Protein AF-0000000084684828 (afdb_homodimer)

Structure (mmCIF, N/CA/C/O backbone):
data_AF-0000000084684828-model_v1
#
loop_
_entity.id
_entity.type
_entity.pdbx_description
1 polymer 'Membrane protein'
#
loop_
_atom_site.group_PDB
_atom_site.id
_atom_site.type_symbol
_atom_site.label_atom_id
_atom_site.label_alt_id
_atom_site.label_comp_id
_atom_site.label_asym_id
_atom_site.label_entity_id
_atom_site.label_seq_id
_atom_site.pdbx_PDB_ins_code
_atom_site.Cartn_x
_atom_site.Cartn_y
_atom_site.Cartn_z
_atom_site.occupancy
_atom_site.B_iso_or_equiv
_atom_site.auth_seq_id
_atom_site.auth_comp_id
_atom_site.auth_asym_id
_atom_site.auth_atom_id
_atom_site.pdbx_PDB_model_num
ATOM 1 N N . MET A 1 1 ? 14.641 22.609 8.75 1 85.5 1 MET A N 1
ATOM 2 C CA . MET A 1 1 ? 13.562 22.547 7.773 1 85.5 1 MET A CA 1
ATOM 3 C C . MET A 1 1 ? 14.055 21.953 6.453 1 85.5 1 MET A C 1
ATOM 5 O O . MET A 1 1 ? 13.344 21.188 5.812 1 85.5 1 MET A O 1
ATOM 9 N N . LYS A 1 2 ? 15.297 22.25 6.223 1 91.69 2 LYS A N 1
ATOM 10 C CA . LYS A 1 2 ? 15.852 21.766 4.965 1 91.69 2 LYS A CA 1
ATOM 11 C C . LYS A 1 2 ? 15.984 20.25 4.969 1 91.69 2 LYS A C 1
ATOM 13 O O . LYS A 1 2 ? 15.633 19.578 3.988 1 91.69 2 LYS A O 1
ATOM 18 N N . GLY A 1 3 ? 16.469 19.641 6.062 1 94.5 3 GLY A N 1
ATOM 19 C CA . GLY A 1 3 ? 16.609 18.203 6.18 1 94.5 3 GLY A CA 1
ATOM 20 C C . GLY A 1 3 ? 15.305 17.453 5.996 1 94.5 3 GLY A C 1
ATOM 21 O O . GLY A 1 3 ? 15.258 16.438 5.312 1 94.5 3 GLY A O 1
ATOM 22 N N . LEU A 1 4 ? 14.344 18 6.57 1 96.94 4 LEU A N 1
ATOM 23 C CA . LEU A 1 4 ? 13.023 17.391 6.465 1 96.94 4 LEU A CA 1
ATOM 24 C C . LEU A 1 4 ? 12.516 17.422 5.027 1 96.94 4 LEU A C 1
ATOM 26 O O . LEU A 1 4 ? 12.008 16.422 4.516 1 96.94 4 LEU A O 1
ATOM 30 N N . LYS A 1 5 ? 12.656 18.562 4.414 1 97.56 5 LYS A N 1
ATOM 31 C CA . LYS A 1 5 ? 12.25 18.703 3.018 1 97.56 5 LYS A CA 1
ATOM 32 C C . LYS A 1 5 ? 12.984 17.719 2.125 1 97.56 5 LYS A C 1
ATOM 34 O O . LYS A 1 5 ? 12.367 17.031 1.304 1 97.56 5 LYS A O 1
ATOM 39 N N . VAL A 1 6 ? 14.242 17.625 2.266 1 97.94 6 VAL A N 1
ATOM 40 C CA . VAL A 1 6 ? 15.078 16.75 1.456 1 97.94 6 VAL A CA 1
ATOM 41 C C . VAL A 1 6 ? 14.688 15.289 1.703 1 97.94 6 VAL A C 1
ATOM 43 O O . VAL A 1 6 ? 14.617 14.492 0.767 1 97.94 6 VAL A O 1
ATOM 46 N N . TRP A 1 7 ? 14.484 14.922 2.906 1 98.56 7 TRP A N 1
ATOM 47 C CA . TRP A 1 7 ? 14.07 13.562 3.258 1 98.56 7 TRP A CA 1
ATOM 48 C C . TRP A 1 7 ? 12.734 13.219 2.615 1 98.56 7 TRP A C 1
ATOM 50 O O . TRP A 1 7 ? 12.578 12.148 2.029 1 98.56 7 TRP A O 1
ATOM 60 N N . MET A 1 8 ? 11.789 14.125 2.713 1 98.5 8 MET A N 1
ATOM 61 C CA . MET A 1 8 ? 10.461 13.906 2.141 1 98.5 8 MET A CA 1
ATOM 62 C C . MET A 1 8 ? 10.547 13.727 0.627 1 98.5 8 MET A C 1
ATOM 64 O O . MET A 1 8 ? 9.945 12.812 0.069 1 98.5 8 MET A O 1
ATOM 68 N N . VAL A 1 9 ? 11.312 14.531 -0.01 1 98.56 9 VAL A N 1
ATOM 69 C CA . VAL A 1 9 ? 11.469 14.445 -1.458 1 98.56 9 VAL A CA 1
ATOM 70 C C . VAL A 1 9 ? 12.219 13.172 -1.819 1 98.56 9 VAL A C 1
ATOM 72 O O . VAL A 1 9 ? 11.828 12.445 -2.736 1 98.56 9 VAL A O 1
ATOM 75 N N . GLY A 1 10 ? 13.305 12.867 -1.132 1 98.62 10 GLY A N 1
ATOM 76 C CA . GLY A 1 10 ? 14.086 11.68 -1.402 1 98.62 10 GLY A CA 1
ATOM 77 C C . GLY A 1 10 ? 13.289 10.391 -1.263 1 98.62 10 GLY A C 1
ATOM 78 O O . GLY A 1 10 ? 13.297 9.547 -2.162 1 98.62 10 GLY A O 1
ATOM 79 N N . VAL A 1 11 ? 12.586 10.219 -0.141 1 98.5 11 VAL A N 1
ATOM 80 C CA . VAL A 1 11 ? 11.75 9.047 0.087 1 98.5 11 VAL A CA 1
ATOM 81 C C . VAL A 1 11 ? 10.617 9.008 -0.931 1 98.5 11 VAL A C 1
ATOM 83 O O . VAL A 1 11 ? 10.266 7.945 -1.448 1 98.5 11 VAL A O 1
ATOM 86 N N . GLY A 1 12 ? 10.055 10.195 -1.224 1 98.5 12 GLY A N 1
ATOM 87 C CA . GLY A 1 12 ? 9.008 10.266 -2.229 1 98.5 12 GLY A CA 1
ATOM 88 C C . GLY A 1 12 ? 9.461 9.773 -3.592 1 98.5 12 GLY A C 1
ATOM 89 O O . GLY A 1 12 ? 8.766 8.977 -4.23 1 98.5 12 GLY A O 1
ATOM 90 N N . ILE A 1 13 ? 10.578 10.227 -4.035 1 98.56 13 ILE A N 1
ATOM 91 C CA . ILE A 1 13 ? 11.133 9.805 -5.316 1 98.56 13 ILE A CA 1
ATOM 92 C C . ILE A 1 13 ? 11.383 8.297 -5.297 1 98.56 13 ILE A C 1
ATOM 94 O O . ILE A 1 13 ? 11.062 7.594 -6.258 1 98.56 13 ILE A O 1
ATOM 98 N N . PHE A 1 14 ? 11.961 7.832 -4.246 1 98.44 14 PHE A N 1
ATOM 99 C CA . PHE A 1 14 ? 12.227 6.406 -4.109 1 98.44 14 PHE A CA 1
ATOM 100 C C . PHE A 1 14 ? 10.938 5.598 -4.234 1 98.44 14 PHE A C 1
ATOM 102 O O . PHE A 1 14 ? 10.922 4.551 -4.883 1 98.44 14 PHE A O 1
ATOM 109 N N . TYR A 1 15 ? 9.867 6.09 -3.609 1 98.31 15 TYR A N 1
ATOM 110 C CA . TYR A 1 15 ? 8.586 5.402 -3.664 1 98.31 15 TYR A CA 1
ATOM 111 C C . TYR A 1 15 ? 8.031 5.391 -5.082 1 98.31 15 TYR A C 1
ATOM 113 O O . TYR A 1 15 ? 7.512 4.371 -5.547 1 98.31 15 TYR A O 1
ATOM 121 N N . ILE A 1 16 ? 8.156 6.426 -5.781 1 97.81 16 ILE A N 1
ATOM 122 C CA . ILE A 1 16 ? 7.684 6.48 -7.16 1 97.81 16 ILE A CA 1
ATOM 123 C C . ILE A 1 16 ? 8.539 5.566 -8.039 1 97.81 16 ILE A C 1
ATOM 125 O O . ILE A 1 16 ? 8.023 4.895 -8.938 1 97.81 16 ILE A O 1
ATOM 129 N N . LEU A 1 17 ? 9.82 5.52 -7.785 1 97.75 17 LEU A N 1
ATOM 130 C CA . LEU A 1 17 ? 10.711 4.621 -8.516 1 97.75 17 LEU A CA 1
ATOM 131 C C . LEU A 1 17 ? 10.328 3.166 -8.273 1 97.75 17 LEU A C 1
ATOM 133 O O . LEU A 1 17 ? 10.469 2.328 -9.172 1 97.75 17 LEU A O 1
ATOM 137 N N . ASN A 1 18 ? 9.883 2.83 -7.098 1 97.31 18 ASN A N 1
ATOM 138 C CA . ASN A 1 18 ? 9.438 1.469 -6.816 1 97.31 18 ASN A CA 1
ATOM 139 C C . ASN A 1 18 ? 8.258 1.073 -7.703 1 97.31 18 ASN A C 1
ATOM 141 O O . ASN A 1 18 ? 8.133 -0.088 -8.094 1 97.31 18 ASN A O 1
ATOM 145 N N . LEU A 1 19 ? 7.359 2.031 -7.996 1 96.88 19 LEU A N 1
ATOM 146 C CA . LEU A 1 19 ? 6.285 1.761 -8.945 1 96.88 19 LEU A CA 1
ATOM 147 C C . LEU A 1 19 ? 6.848 1.35 -10.305 1 96.88 19 LEU A C 1
ATOM 149 O O . LEU A 1 19 ? 6.383 0.377 -10.906 1 96.88 19 LEU A O 1
ATOM 153 N N . VAL A 1 20 ? 7.867 2.051 -10.75 1 96.25 20 VAL A N 1
ATOM 154 C CA . VAL A 1 20 ? 8.492 1.754 -12.039 1 96.25 20 VAL A CA 1
ATOM 155 C C . VAL A 1 20 ? 9.133 0.369 -11.992 1 96.25 20 VAL A C 1
ATOM 157 O O . VAL A 1 20 ? 8.953 -0.434 -12.914 1 96.25 20 VAL A O 1
ATOM 160 N N . LEU A 1 21 ? 9.773 0.051 -10.906 1 95.12 21 LEU A N 1
ATOM 161 C CA . LEU A 1 21 ? 10.508 -1.203 -10.773 1 95.12 21 LEU A CA 1
ATOM 162 C C . LEU A 1 21 ? 9.555 -2.385 -10.656 1 95.12 21 LEU A C 1
ATOM 164 O O . LEU A 1 21 ? 9.898 -3.51 -11.023 1 95.12 21 LEU A O 1
ATOM 168 N N . LEU A 1 22 ? 8.344 -2.102 -10.203 1 96.94 22 LEU A N 1
ATOM 169 C CA . LEU A 1 22 ? 7.367 -3.17 -10.016 1 96.94 22 LEU A CA 1
ATOM 170 C C . LEU A 1 22 ? 6.426 -3.262 -11.211 1 96.94 22 LEU A C 1
ATOM 172 O O . LEU A 1 22 ? 5.484 -4.055 -11.203 1 96.94 22 LEU A O 1
ATOM 176 N N . TRP A 1 23 ? 6.719 -2.41 -12.227 1 97.38 23 TRP A N 1
ATOM 177 C CA . TRP A 1 23 ? 5.945 -2.543 -13.461 1 97.38 23 TRP A CA 1
ATOM 178 C C . TRP A 1 23 ? 6.113 -3.934 -14.062 1 97.38 23 TRP A C 1
ATOM 180 O O . TRP A 1 23 ? 7.23 -4.453 -14.133 1 97.38 23 TRP A O 1
ATOM 190 N N . PRO A 1 24 ? 5.059 -4.578 -14.5 1 96.81 24 PRO A N 1
ATOM 191 C CA . PRO A 1 24 ? 5.105 -6 -14.867 1 96.81 24 PRO A CA 1
ATOM 192 C C . PRO A 1 24 ? 6.168 -6.305 -15.914 1 96.81 24 PRO A C 1
ATOM 194 O O . PRO A 1 24 ? 6.879 -7.309 -15.805 1 96.81 24 PRO A O 1
ATOM 197 N N . SER A 1 25 ? 6.32 -5.488 -16.922 1 96.56 25 SER A N 1
ATOM 198 C CA . SER A 1 25 ? 7.285 -5.758 -17.984 1 96.56 25 SER A CA 1
ATOM 199 C C . SER A 1 25 ? 8.719 -5.676 -17.469 1 96.56 25 SER A C 1
ATOM 201 O O . SER A 1 25 ? 9.617 -6.324 -18.016 1 96.56 25 SER A O 1
ATOM 203 N N . LEU A 1 26 ? 8.961 -4.945 -16.422 1 96.25 26 LEU A N 1
ATOM 204 C CA . LEU A 1 26 ? 10.289 -4.816 -15.836 1 96.25 26 LEU A CA 1
ATOM 205 C C . LEU A 1 26 ? 10.484 -5.82 -14.711 1 96.25 26 LEU A C 1
ATOM 207 O O . LEU A 1 26 ? 11.57 -6.375 -14.539 1 96.25 26 LEU A O 1
ATOM 211 N N . TRP A 1 27 ? 9.453 -6.047 -13.977 1 96 27 TRP A N 1
ATOM 212 C CA . TRP A 1 27 ? 9.523 -6.887 -12.789 1 96 27 TRP A CA 1
ATOM 213 C C . TRP A 1 27 ? 9.43 -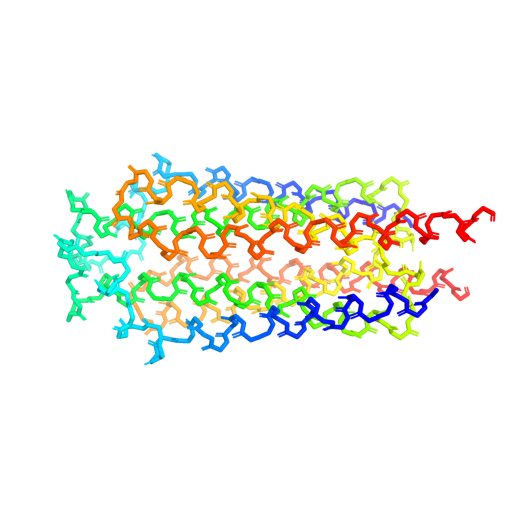8.359 -13.156 1 96 27 TRP A C 1
ATOM 215 O O . TRP A 1 27 ? 10.102 -9.203 -12.555 1 96 27 TRP A O 1
ATOM 225 N N . GLY A 1 28 ? 8.641 -8.727 -14.078 1 97 28 GLY A N 1
ATOM 226 C CA . GLY A 1 28 ? 8.375 -10.094 -14.484 1 97 28 GLY A CA 1
ATOM 227 C C . GLY A 1 28 ? 9.641 -10.906 -14.703 1 97 28 GLY A C 1
ATOM 228 O O . GLY A 1 28 ? 9.805 -11.977 -14.117 1 97 28 GLY A O 1
ATOM 229 N N . PRO A 1 29 ? 10.508 -10.367 -15.531 1 96.38 29 PRO A N 1
ATOM 230 C CA . PRO A 1 29 ? 11.734 -11.117 -15.812 1 96.38 29 PRO A CA 1
ATOM 231 C C . PRO A 1 29 ? 12.625 -11.266 -14.578 1 96.38 29 PRO A C 1
ATOM 233 O O . PRO A 1 29 ? 13.523 -12.109 -14.562 1 96.38 29 PRO A O 1
ATOM 236 N N . GLN A 1 30 ? 12.469 -10.5 -13.516 1 95.31 30 GLN A N 1
ATOM 237 C CA . GLN A 1 30 ? 13.32 -10.531 -12.328 1 95.31 30 GLN A CA 1
ATOM 238 C C . GLN A 1 30 ? 12.805 -11.531 -11.305 1 95.31 30 GLN A C 1
ATOM 240 O O . GLN A 1 30 ? 13.562 -12.023 -10.469 1 95.31 30 GLN A O 1
ATOM 245 N N . VAL A 1 31 ? 11.523 -11.859 -11.367 1 96.38 31 VAL A N 1
ATOM 246 C CA . VAL A 1 31 ? 10.875 -12.641 -10.32 1 96.38 31 VAL A CA 1
ATOM 247 C C . VAL A 1 31 ? 11.523 -14.023 -10.219 1 96.38 31 VAL A C 1
ATOM 249 O O . VAL A 1 31 ? 11.859 -14.477 -9.125 1 96.38 31 VAL A O 1
ATOM 252 N N . PRO A 1 32 ? 11.797 -14.703 -11.336 1 96 32 PRO A N 1
ATOM 253 C CA . PRO A 1 32 ? 12.438 -16.016 -11.227 1 96 32 PRO A CA 1
ATOM 254 C C . PRO A 1 32 ? 13.82 -15.945 -10.57 1 96 32 PRO A C 1
ATOM 256 O O . PRO A 1 32 ? 14.242 -16.891 -9.906 1 96 32 PRO A O 1
ATOM 259 N N . LEU A 1 33 ? 14.461 -14.812 -10.727 1 94.5 33 LEU A N 1
ATOM 260 C CA . LEU A 1 33 ? 15.773 -14.641 -10.109 1 94.5 33 LEU A CA 1
ATOM 261 C C . LEU A 1 33 ? 15.648 -14.445 -8.602 1 94.5 33 LEU A C 1
ATOM 263 O O . LEU A 1 33 ? 16.562 -14.797 -7.848 1 94.5 33 LEU A O 1
ATOM 267 N N . MET A 1 34 ? 14.562 -13.961 -8.211 1 94.94 34 MET A N 1
ATOM 268 C CA . MET A 1 34 ? 14.312 -13.68 -6.797 1 94.94 34 MET A CA 1
ATOM 269 C C . MET A 1 34 ? 13.906 -14.953 -6.055 1 94.94 34 MET A C 1
ATOM 271 O O . MET A 1 34 ? 14.078 -15.047 -4.84 1 94.94 34 MET A O 1
ATOM 275 N N . TYR A 1 35 ? 13.375 -15.875 -6.758 1 95.44 35 TYR A N 1
ATOM 276 C CA . TYR A 1 35 ? 12.891 -17.125 -6.164 1 95.44 35 TYR A CA 1
ATOM 277 C C . TYR A 1 35 ? 13.484 -18.328 -6.879 1 95.44 35 TYR A C 1
ATOM 279 O O . TYR A 1 35 ? 12.758 -19.125 -7.484 1 95.44 35 TYR A O 1
ATOM 287 N N . PRO A 1 36 ? 14.711 -18.516 -6.652 1 94.06 36 PRO A N 1
ATOM 288 C CA . PRO A 1 36 ? 15.359 -19.641 -7.352 1 94.06 36 PRO A CA 1
ATOM 289 C C . PRO A 1 36 ? 14.773 -21 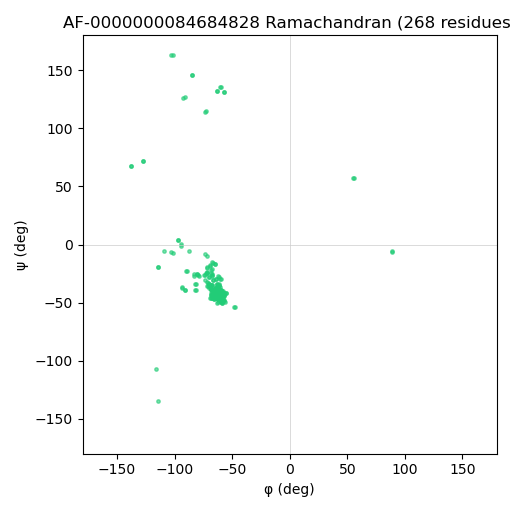-6.969 1 94.06 36 PRO A C 1
ATOM 291 O O . PRO A 1 36 ? 14.555 -21.266 -5.785 1 94.06 36 PRO A O 1
ATOM 294 N N . GLY A 1 37 ? 14.477 -21.812 -8.016 1 93.88 37 GLY A N 1
ATOM 295 C CA . GLY A 1 37 ? 14.008 -23.172 -7.789 1 93.88 37 GLY A CA 1
ATOM 296 C C . GLY A 1 37 ? 12.5 -23.266 -7.641 1 93.88 37 GLY A C 1
ATOM 297 O O . GLY A 1 37 ? 11.945 -24.359 -7.488 1 93.88 37 GLY A O 1
ATOM 298 N N . VAL A 1 38 ? 11.875 -22.156 -7.617 1 96.06 38 VAL A N 1
ATOM 299 C CA . VAL A 1 38 ? 10.422 -22.156 -7.5 1 96.06 38 VAL A CA 1
ATOM 300 C C . VAL A 1 38 ? 9.789 -22.125 -8.891 1 96.06 38 VAL A C 1
ATOM 302 O O . VAL A 1 38 ? 10.164 -21.312 -9.734 1 96.06 38 VAL A O 1
ATOM 305 N N . GLU A 1 39 ? 8.93 -23.062 -9.125 1 97.31 39 GLU A N 1
ATOM 306 C CA . GLU A 1 39 ? 8.148 -23 -10.359 1 97.31 39 GLU A CA 1
ATOM 307 C C . GLU A 1 39 ? 7.086 -21.906 -10.289 1 97.31 39 GLU A C 1
ATOM 309 O O . GLU A 1 39 ? 6.125 -22.016 -9.523 1 97.31 39 GLU A O 1
ATOM 314 N N . LEU A 1 40 ? 7.188 -20.875 -11.109 1 97.56 40 LEU A N 1
ATOM 315 C CA . LEU A 1 40 ? 6.367 -19.672 -11 1 97.56 40 LEU A CA 1
ATOM 316 C C . LEU A 1 40 ? 5.258 -19.672 -12.047 1 97.56 40 LEU A C 1
ATOM 318 O O . LEU A 1 40 ? 4.391 -18.797 -12.047 1 97.56 40 LEU A O 1
ATOM 322 N N . TYR A 1 41 ? 5.289 -20.672 -12.969 1 97.62 41 TYR A N 1
ATOM 323 C CA . TYR A 1 41 ? 4.246 -20.797 -13.984 1 97.62 41 TYR A CA 1
ATOM 324 C C . TYR A 1 41 ? 4.102 -19.516 -14.781 1 97.62 41 TYR A C 1
ATOM 326 O O . TYR A 1 41 ? 3 -18.984 -14.914 1 97.62 41 TYR A O 1
ATOM 334 N N . GLN A 1 42 ? 5.129 -19.062 -15.398 1 97.12 42 GLN A N 1
ATOM 335 C CA . GLN A 1 42 ? 5.254 -17.734 -16 1 97.12 42 GLN A CA 1
ATOM 336 C C . GLN A 1 42 ? 4.336 -17.594 -17.203 1 97.12 42 GLN A C 1
ATOM 338 O O . GLN A 1 42 ? 4.012 -16.484 -17.625 1 97.12 42 GLN A O 1
ATOM 343 N N . ASP A 1 43 ? 3.916 -18.594 -17.812 1 96.56 43 ASP A N 1
ATOM 344 C CA . ASP A 1 43 ? 3.049 -18.516 -18.984 1 96.56 43 ASP A CA 1
ATOM 345 C C . ASP A 1 43 ? 1.577 -18.625 -18.578 1 96.56 43 ASP A C 1
ATOM 347 O O . ASP A 1 43 ? 0.692 -18.562 -19.438 1 96.56 43 ASP A O 1
ATOM 351 N N . GLU A 1 44 ? 1.305 -18.75 -17.281 1 97.19 44 GLU A N 1
ATOM 352 C CA . GLU A 1 44 ? -0.058 -18.938 -16.797 1 97.19 44 GLU A CA 1
ATOM 353 C C . GLU A 1 44 ? -0.605 -17.641 -16.203 1 97.19 44 GLU A C 1
ATOM 355 O O . GLU A 1 44 ? 0.161 -16.75 -15.836 1 97.19 44 GLU A O 1
ATOM 360 N N . VAL A 1 45 ? -1.879 -17.516 -16.031 1 97.12 45 VAL A N 1
ATOM 361 C CA . VAL A 1 45 ? -2.592 -16.344 -15.539 1 97.12 45 VAL A CA 1
ATOM 362 C C . VAL A 1 45 ? -2.164 -16.031 -14.109 1 97.12 45 VAL A C 1
ATOM 364 O O . VAL A 1 45 ? -2.064 -14.867 -13.719 1 97.12 45 VAL A O 1
ATOM 367 N N . ILE A 1 46 ? -1.878 -17.078 -13.359 1 97.62 46 ILE A N 1
ATOM 368 C CA . ILE A 1 46 ? -1.536 -16.891 -11.953 1 97.62 46 ILE A CA 1
ATOM 369 C C . ILE A 1 46 ? -0.273 -16.047 -11.844 1 97.62 46 ILE A C 1
ATOM 371 O O . ILE A 1 46 ? -0.133 -15.25 -10.906 1 97.62 46 ILE A O 1
ATOM 375 N N . PHE A 1 47 ? 0.631 -16.188 -12.734 1 98.25 47 PHE A N 1
ATOM 376 C CA . PHE A 1 47 ? 1.843 -15.375 -12.695 1 98.25 47 PHE A CA 1
ATOM 377 C C . PHE A 1 47 ? 1.525 -13.914 -12.969 1 98.25 47 PHE A C 1
ATOM 379 O O . PHE A 1 47 ? 2.074 -13.023 -12.312 1 98.25 47 PHE A O 1
ATOM 386 N N . GLN A 1 48 ? 0.657 -13.641 -13.852 1 97.62 48 GLN A N 1
ATOM 387 C CA . GLN A 1 48 ? 0.227 -12.266 -14.102 1 97.62 48 GLN A CA 1
ATOM 388 C C . GLN A 1 48 ? -0.49 -11.688 -12.883 1 97.62 48 GLN A C 1
ATOM 390 O O . GLN A 1 48 ? -0.324 -10.508 -12.562 1 97.62 48 GLN A O 1
ATOM 395 N N . LEU A 1 49 ? -1.266 -12.508 -12.211 1 97.5 49 LEU A N 1
ATOM 396 C CA . LEU A 1 49 ? -1.946 -12.062 -11 1 97.5 49 LEU A CA 1
ATOM 397 C C . LEU A 1 49 ? -0.939 -11.672 -9.93 1 97.5 49 LEU A C 1
ATOM 399 O O . LEU A 1 49 ? -1.152 -10.703 -9.195 1 97.5 49 LEU A O 1
ATOM 403 N N . LEU A 1 50 ? 0.108 -12.438 -9.836 1 98.12 50 LEU A N 1
ATOM 404 C CA . LEU A 1 50 ? 1.176 -12.109 -8.898 1 98.12 50 LEU A CA 1
ATOM 405 C C . LEU A 1 50 ? 1.818 -10.766 -9.25 1 98.12 50 LEU A C 1
ATOM 407 O O . LEU A 1 50 ? 1.99 -9.906 -8.383 1 98.12 50 LEU A O 1
ATOM 411 N N . LEU A 1 51 ? 2.135 -10.555 -10.484 1 98.12 51 LEU A N 1
ATOM 412 C CA . LEU A 1 51 ? 2.729 -9.305 -10.93 1 98.12 51 LEU A CA 1
ATOM 413 C C . LEU A 1 51 ? 1.786 -8.133 -10.672 1 98.12 51 LEU A C 1
ATOM 415 O O . LEU A 1 51 ? 2.221 -7.07 -10.219 1 98.12 51 LEU A O 1
ATOM 419 N N . ASP A 1 52 ? 0.561 -8.344 -10.898 1 97.12 52 ASP A N 1
ATOM 420 C CA . ASP A 1 52 ? -0.443 -7.309 -10.695 1 97.12 52 ASP A CA 1
ATOM 421 C C . ASP A 1 52 ? -0.554 -6.938 -9.219 1 97.12 52 ASP A C 1
ATOM 423 O O . ASP A 1 52 ? -0.713 -5.762 -8.883 1 97.12 52 ASP A O 1
ATOM 427 N N . ALA A 1 53 ? -0.563 -7.93 -8.414 1 97 53 ALA A N 1
ATOM 428 C CA . ALA A 1 53 ? -0.621 -7.66 -6.98 1 97 53 ALA A CA 1
ATOM 429 C C . ALA A 1 53 ? 0.541 -6.77 -6.543 1 97 53 ALA A C 1
ATOM 431 O O . ALA A 1 53 ? 0.348 -5.809 -5.801 1 97 53 ALA A O 1
ATOM 432 N N . TRP A 1 54 ? 1.69 -7.051 -7.004 1 97.44 54 TRP A N 1
ATOM 433 C CA . TRP A 1 54 ? 2.863 -6.266 -6.645 1 97.44 54 TRP A CA 1
ATOM 434 C C . TRP A 1 54 ? 2.807 -4.879 -7.281 1 97.44 54 TRP A C 1
ATOM 436 O O . TRP A 1 54 ? 3.291 -3.902 -6.703 1 97.44 54 TRP A O 1
ATOM 446 N N . LEU A 1 55 ? 2.25 -4.789 -8.453 1 97.38 55 LEU A N 1
ATOM 447 C CA . LEU A 1 55 ? 2.027 -3.479 -9.047 1 97.38 55 LEU A CA 1
ATOM 448 C C . LEU A 1 55 ? 1.153 -2.611 -8.148 1 97.38 55 LEU A C 1
ATOM 450 O O . LEU A 1 55 ? 1.389 -1.408 -8.023 1 97.38 55 LEU A O 1
ATOM 454 N N . ILE A 1 56 ? 0.163 -3.193 -7.562 1 97.06 56 ILE A N 1
ATOM 455 C CA . ILE A 1 56 ? -0.713 -2.473 -6.645 1 97.06 56 ILE A CA 1
ATOM 456 C C . ILE A 1 56 ? 0.091 -1.976 -5.445 1 97.06 56 ILE A C 1
ATOM 458 O O . ILE A 1 56 ? -0.121 -0.858 -4.969 1 97.06 56 ILE A O 1
ATOM 462 N N . VAL A 1 57 ? 0.982 -2.77 -4.957 1 96.56 57 VAL A N 1
ATOM 463 C CA . VAL A 1 57 ? 1.881 -2.35 -3.887 1 96.56 57 VAL A CA 1
ATOM 464 C C . VAL A 1 57 ? 2.697 -1.143 -4.344 1 96.56 57 VAL A C 1
ATOM 466 O O . VAL A 1 57 ? 2.809 -0.151 -3.617 1 96.56 57 VAL A O 1
ATOM 469 N N . GLY A 1 58 ? 3.195 -1.234 -5.523 1 97.06 58 GLY A N 1
ATOM 470 C CA . GLY A 1 58 ? 3.938 -0.116 -6.082 1 97.06 58 GLY A CA 1
ATOM 471 C C . GLY A 1 58 ? 3.105 1.145 -6.223 1 97.06 58 GLY A C 1
ATOM 472 O O . GLY A 1 58 ? 3.578 2.242 -5.922 1 97.06 58 GLY A O 1
ATOM 473 N N . LEU A 1 59 ? 1.936 0.978 -6.699 1 96.25 59 LEU A N 1
ATOM 474 C CA . LEU A 1 59 ? 1.033 2.115 -6.84 1 96.25 59 LEU A CA 1
ATOM 475 C C . LEU A 1 59 ? 0.724 2.738 -5.484 1 96.25 59 LEU A C 1
ATOM 477 O O . LEU A 1 59 ? 0.655 3.963 -5.359 1 96.25 59 LEU A O 1
ATOM 481 N N . GLY A 1 60 ? 0.527 1.869 -4.496 1 95.81 60 GLY A N 1
ATOM 482 C CA . GLY A 1 60 ? 0.331 2.375 -3.146 1 95.81 60 GLY A CA 1
ATOM 483 C C . GLY A 1 60 ? 1.507 3.186 -2.635 1 95.81 60 GLY A C 1
ATOM 484 O O . GLY A 1 60 ? 1.323 4.262 -2.064 1 95.81 60 GLY A O 1
ATOM 485 N N . LEU A 1 61 ? 2.664 2.686 -2.854 1 97.19 61 LEU A N 1
ATOM 486 C CA . LEU A 1 61 ? 3.869 3.41 -2.469 1 97.19 61 LEU A CA 1
ATOM 487 C C . LEU A 1 61 ? 3.975 4.73 -3.219 1 97.19 61 LEU A C 1
ATOM 489 O O . LEU A 1 61 ? 4.324 5.758 -2.633 1 97.19 61 LEU A O 1
ATOM 493 N N . ALA A 1 62 ? 3.689 4.691 -4.469 1 96.81 62 ALA A N 1
ATOM 494 C CA . ALA A 1 62 ? 3.744 5.91 -5.277 1 96.81 62 ALA A CA 1
ATOM 495 C C . ALA A 1 62 ? 2.758 6.953 -4.762 1 96.81 62 ALA A C 1
ATOM 497 O O . ALA A 1 62 ? 3.037 8.156 -4.805 1 96.81 62 ALA A O 1
ATOM 498 N N . ALA A 1 63 ? 1.585 6.477 -4.348 1 95.75 63 ALA A N 1
ATOM 499 C CA . ALA A 1 63 ? 0.604 7.398 -3.777 1 95.75 63 ALA A CA 1
ATOM 500 C C . ALA A 1 63 ? 1.187 8.148 -2.584 1 95.75 63 ALA A C 1
ATOM 502 O O . ALA A 1 63 ? 1.079 9.375 -2.502 1 95.75 63 ALA A O 1
ATOM 503 N N . ILE A 1 64 ? 1.79 7.449 -1.676 1 96.44 64 ILE A N 1
ATOM 504 C CA . ILE A 1 64 ? 2.453 8.062 -0.532 1 96.44 64 ILE A CA 1
ATOM 505 C C . ILE A 1 64 ? 3.57 8.984 -1.019 1 96.44 64 ILE A C 1
ATOM 507 O O . ILE A 1 64 ? 3.73 10.102 -0.512 1 96.44 64 ILE A O 1
ATOM 511 N N . GLY A 1 65 ? 4.305 8.523 -2.01 1 97.81 65 GLY A N 1
ATOM 512 C CA . GLY A 1 65 ? 5.414 9.297 -2.551 1 97.81 65 GLY A CA 1
ATOM 513 C C . GLY A 1 65 ? 4.988 10.641 -3.109 1 97.81 65 GLY A C 1
ATOM 514 O O . GLY A 1 65 ? 5.641 11.656 -2.857 1 97.81 65 GLY A O 1
ATOM 515 N N . VAL A 1 66 ? 3.932 10.664 -3.844 1 97.06 66 VAL A N 1
ATOM 516 C CA . VAL A 1 66 ? 3.43 11.898 -4.434 1 97.06 66 VAL A CA 1
ATOM 517 C C . VAL A 1 66 ? 3.055 12.883 -3.326 1 97.06 66 VAL A C 1
ATOM 519 O O . VAL A 1 66 ? 3.361 14.078 -3.418 1 97.06 66 VAL A O 1
ATOM 522 N N . VAL A 1 67 ? 2.445 12.414 -2.273 1 96.5 67 VAL A N 1
ATOM 523 C CA . VAL A 1 67 ? 2.021 13.281 -1.184 1 96.5 67 VAL A CA 1
ATOM 524 C C . VAL A 1 67 ? 3.242 13.773 -0.41 1 96.5 67 VAL A C 1
ATOM 526 O O . VAL A 1 67 ? 3.27 14.914 0.064 1 96.5 67 VAL A O 1
ATOM 529 N N . LEU A 1 68 ? 4.25 12.89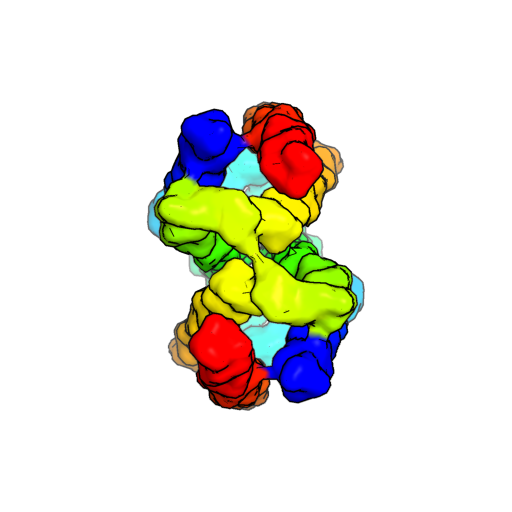1 -0.289 1 98 68 LEU A N 1
ATOM 530 C CA . LEU A 1 68 ? 5.5 13.312 0.331 1 98 68 LEU A CA 1
ATOM 531 C C . LEU A 1 68 ? 6.133 14.461 -0.442 1 98 68 LEU A C 1
ATOM 533 O O . LEU A 1 68 ? 6.508 15.477 0.147 1 98 68 LEU A O 1
ATOM 537 N N . ILE A 1 69 ? 6.215 14.352 -1.719 1 98.12 69 ILE A N 1
ATOM 538 C CA . ILE A 1 69 ? 6.855 15.359 -2.553 1 98.12 69 ILE A CA 1
ATOM 539 C C . ILE A 1 69 ? 6.035 16.641 -2.523 1 98.12 69 ILE A C 1
ATOM 541 O O . ILE A 1 69 ? 6.586 17.734 -2.357 1 98.12 69 ILE A O 1
ATOM 545 N N . ALA A 1 70 ? 4.719 16.547 -2.633 1 97.38 70 ALA A N 1
ATOM 546 C CA . ALA A 1 70 ? 3.852 17.719 -2.557 1 97.38 70 ALA A CA 1
ATOM 547 C C . ALA A 1 70 ? 3.943 18.375 -1.186 1 97.38 70 ALA A C 1
ATOM 549 O O . ALA A 1 70 ? 3.988 19.609 -1.084 1 97.38 70 ALA A O 1
ATOM 550 N N . GLY A 1 71 ? 3.975 17.547 -0.159 1 96.12 71 GLY A N 1
ATOM 551 C CA . GLY A 1 71 ? 4.035 18.047 1.202 1 96.12 71 GLY A CA 1
ATOM 552 C C . GLY A 1 71 ? 5.367 18.703 1.536 1 96.12 71 GLY A C 1
ATOM 553 O O . GLY A 1 71 ? 5.465 19.469 2.494 1 96.12 71 GLY A O 1
ATOM 554 N N . ALA A 1 72 ? 6.352 18.422 0.765 1 97 72 ALA A N 1
ATOM 555 C CA . ALA A 1 72 ? 7.676 18.984 1.009 1 97 72 ALA A CA 1
ATOM 556 C C . ALA A 1 72 ? 7.676 20.5 0.797 1 97 72 ALA A C 1
ATOM 558 O O . ALA A 1 72 ? 8.594 21.203 1.243 1 97 72 ALA A O 1
ATOM 559 N N . ARG A 1 73 ? 6.676 21.047 0.151 1 96.56 73 ARG A N 1
ATOM 560 C CA . ARG A 1 73 ? 6.547 22.484 -0.023 1 96.56 73 ARG A CA 1
ATOM 561 C C . ARG A 1 73 ? 6.211 23.172 1.299 1 96.56 73 ARG A C 1
ATOM 563 O O . ARG A 1 73 ? 6.438 24.359 1.457 1 96.56 73 ARG A O 1
ATOM 570 N N . ASN A 1 74 ? 5.559 22.516 2.219 1 96.19 74 ASN A N 1
ATOM 571 C CA . ASN A 1 74 ? 5.258 22.922 3.59 1 96.19 74 ASN A CA 1
ATOM 572 C C . ASN A 1 74 ? 5.457 21.766 4.566 1 96.19 74 ASN A C 1
ATOM 574 O O . ASN A 1 74 ? 4.504 21.297 5.191 1 96.19 74 ASN A O 1
ATOM 578 N N . PRO A 1 75 ? 6.73 21.391 4.707 1 95.44 75 PRO A N 1
ATOM 579 C CA . PRO A 1 75 ? 7.031 20.141 5.391 1 95.44 75 PRO A CA 1
ATOM 580 C C . PRO A 1 75 ? 6.531 20.109 6.832 1 95.44 75 PRO A C 1
ATOM 582 O O . PRO A 1 75 ? 6.098 19.062 7.324 1 95.44 75 PRO A O 1
ATOM 585 N N . MET A 1 76 ? 6.453 21.234 7.52 1 94.19 76 MET A N 1
ATOM 586 C CA . MET A 1 76 ? 6.047 21.281 8.922 1 94.19 76 MET A CA 1
ATOM 587 C C . MET A 1 76 ? 4.555 21.016 9.062 1 94.19 76 MET A C 1
ATOM 589 O O . MET A 1 76 ? 4.102 20.516 10.102 1 94.19 76 MET A O 1
ATOM 593 N N . ARG A 1 77 ? 3.881 21.266 8.078 1 93.5 77 ARG A N 1
ATOM 594 C CA . ARG A 1 77 ? 2.439 21.031 8.078 1 93.5 77 ARG A CA 1
ATOM 595 C C . ARG A 1 77 ? 2.127 19.547 7.867 1 93.5 77 ARG A C 1
ATOM 597 O O . ARG A 1 77 ? 1.15 19.031 8.414 1 93.5 77 ARG A O 1
ATOM 604 N N . TYR A 1 78 ? 3.016 18.844 7.207 1 95.62 78 TYR A N 1
ATOM 605 C CA . TYR A 1 78 ? 2.609 17.547 6.676 1 95.62 78 TYR A CA 1
ATOM 606 C C . TYR A 1 78 ? 3.361 16.422 7.359 1 95.62 78 TYR A C 1
ATOM 608 O O . TYR A 1 78 ? 2.893 15.273 7.387 1 95.62 78 TYR A O 1
ATOM 616 N N . TYR A 1 79 ? 4.449 16.656 7.988 1 95.25 79 TYR A N 1
ATOM 617 C CA . TYR A 1 79 ? 5.332 15.609 8.484 1 95.25 79 TYR A CA 1
ATOM 618 C C . TYR A 1 79 ? 4.656 14.805 9.594 1 95.25 79 TYR A C 1
ATOM 620 O O . TYR A 1 79 ? 4.871 13.602 9.711 1 95.25 79 TYR A O 1
ATOM 628 N N . PRO A 1 80 ? 3.797 15.383 10.359 1 94.69 80 PRO A N 1
ATOM 629 C CA . PRO A 1 80 ? 3.234 14.602 11.469 1 94.69 80 PRO A CA 1
ATOM 630 C C . PRO A 1 80 ? 2.414 13.406 10.992 1 94.69 80 PRO A C 1
ATOM 632 O O . PRO A 1 80 ? 2.299 12.406 11.703 1 94.69 80 PRO A O 1
ATOM 635 N N . ALA A 1 81 ? 1.85 13.562 9.859 1 95.12 81 ALA A N 1
ATOM 636 C CA . ALA A 1 81 ? 1.059 12.461 9.312 1 95.12 81 ALA A CA 1
ATOM 637 C C . ALA A 1 81 ? 1.917 11.555 8.438 1 95.12 81 ALA A C 1
ATOM 639 O O . ALA A 1 81 ? 1.807 10.328 8.516 1 95.12 81 ALA A O 1
ATOM 640 N N . LEU A 1 82 ? 2.791 12.148 7.699 1 96.75 82 LEU A N 1
ATOM 641 C CA . LEU A 1 82 ? 3.459 11.398 6.637 1 96.75 82 LEU A CA 1
ATOM 642 C C . LEU A 1 82 ? 4.617 10.578 7.191 1 96.75 82 LEU A C 1
ATOM 644 O O . LEU A 1 82 ? 4.895 9.484 6.707 1 96.75 82 LEU A O 1
ATOM 648 N N . ILE A 1 83 ? 5.309 11.07 8.203 1 96.94 83 ILE A N 1
ATOM 649 C CA . ILE A 1 83 ? 6.438 10.32 8.75 1 96.94 83 ILE A CA 1
ATOM 650 C C . ILE A 1 83 ? 5.938 9.031 9.398 1 96.94 83 ILE A C 1
ATOM 652 O O . ILE A 1 83 ? 6.465 7.949 9.133 1 96.94 83 ILE A O 1
ATOM 656 N N . PRO A 1 84 ? 4.879 9.055 10.172 1 96.56 84 PRO A N 1
ATOM 657 C CA . PRO A 1 84 ? 4.352 7.801 10.711 1 96.56 84 PRO A CA 1
ATOM 658 C C . PRO A 1 84 ? 3.91 6.828 9.617 1 96.56 84 PRO A C 1
ATOM 660 O O . PRO A 1 84 ? 4.117 5.617 9.742 1 96.56 84 PRO A O 1
ATOM 663 N N . VAL A 1 85 ? 3.283 7.312 8.562 1 95.94 85 VAL A N 1
ATOM 664 C CA . VAL A 1 85 ? 2.889 6.438 7.461 1 95.94 85 VAL A CA 1
ATOM 665 C C . VAL A 1 85 ? 4.121 5.754 6.879 1 95.94 85 VAL A C 1
ATOM 667 O O . VAL A 1 85 ? 4.121 4.539 6.656 1 95.94 85 VAL A O 1
ATOM 670 N N . VAL A 1 86 ? 5.16 6.48 6.664 1 97.75 86 VAL A N 1
ATOM 671 C CA . VAL A 1 86 ? 6.395 5.941 6.102 1 97.75 86 VAL A CA 1
ATOM 672 C C . VAL A 1 86 ? 7.02 4.953 7.086 1 97.75 86 VAL A C 1
ATOM 674 O O . VAL A 1 86 ? 7.457 3.869 6.691 1 97.75 86 VAL A O 1
ATOM 677 N N . PHE A 1 87 ? 7.051 5.316 8.383 1 98.06 87 PHE A N 1
ATOM 678 C CA . PHE A 1 87 ? 7.656 4.453 9.391 1 98.06 87 PHE A CA 1
ATOM 679 C C . PHE A 1 87 ? 6.953 3.102 9.438 1 98.06 87 PHE A C 1
ATOM 681 O O . PHE A 1 87 ? 7.605 2.057 9.445 1 98.06 87 PHE A O 1
ATOM 688 N N . ILE A 1 88 ? 5.672 3.084 9.43 1 97.38 88 ILE A N 1
ATOM 689 C CA . ILE A 1 88 ? 4.914 1.84 9.492 1 97.38 88 ILE A CA 1
ATOM 690 C C . ILE A 1 88 ? 5.117 1.045 8.203 1 97.38 88 ILE A C 1
ATOM 692 O O . ILE A 1 88 ? 5.359 -0.164 8.242 1 97.38 88 ILE A O 1
ATOM 696 N N . THR A 1 89 ? 5.062 1.712 7.09 1 96.75 89 THR A N 1
ATOM 697 C CA . THR A 1 89 ? 5.258 1.071 5.793 1 96.75 89 THR A CA 1
ATOM 698 C C . THR A 1 89 ? 6.625 0.396 5.723 1 96.75 89 THR A C 1
ATOM 700 O O . THR A 1 89 ? 6.723 -0.781 5.375 1 96.75 89 THR A O 1
ATOM 703 N N . GLU A 1 90 ? 7.648 1.085 6.098 1 98.19 90 GLU A N 1
ATOM 704 C CA . GLU A 1 90 ? 9.008 0.561 6.035 1 98.19 90 GLU A CA 1
ATOM 705 C C . GLU A 1 90 ? 9.203 -0.588 7.02 1 98.19 90 GLU A C 1
ATOM 707 O O . GLU A 1 90 ? 9.93 -1.543 6.73 1 98.19 90 GLU A O 1
ATOM 712 N N . THR A 1 91 ? 8.641 -0.48 8.156 1 97.56 91 THR A N 1
ATOM 713 C CA . THR A 1 91 ? 8.719 -1.558 9.133 1 97.56 91 THR A CA 1
ATOM 714 C C . THR A 1 91 ? 8.062 -2.828 8.594 1 97.56 91 THR A C 1
ATOM 716 O O . THR A 1 91 ? 8.633 -3.916 8.695 1 97.56 91 THR A O 1
ATOM 719 N N . ILE A 1 92 ? 6.918 -2.676 7.977 1 95.94 92 ILE A N 1
ATOM 720 C CA . ILE A 1 92 ? 6.199 -3.799 7.383 1 95.94 92 ILE A CA 1
ATOM 721 C C . ILE A 1 92 ? 7.066 -4.449 6.305 1 95.94 92 ILE A C 1
ATOM 723 O O . ILE A 1 92 ? 7.238 -5.672 6.293 1 95.94 92 ILE A O 1
ATOM 727 N N . PHE A 1 93 ? 7.609 -3.652 5.469 1 96.31 93 PHE A N 1
ATOM 728 C CA . PHE A 1 93 ? 8.414 -4.18 4.371 1 96.31 93 PHE A CA 1
ATOM 729 C C . PHE A 1 93 ? 9.703 -4.801 4.898 1 96.31 93 PHE A C 1
ATOM 731 O O . PHE A 1 93 ? 10.203 -5.781 4.336 1 96.31 93 PHE A O 1
ATOM 738 N N . GLY A 1 94 ? 10.25 -4.234 5.945 1 96.56 94 GLY A N 1
ATOM 739 C CA . GLY A 1 94 ? 11.391 -4.867 6.586 1 96.56 94 GLY A CA 1
ATOM 740 C C . GLY A 1 94 ? 11.078 -6.246 7.137 1 96.56 94 GLY A C 1
ATOM 741 O O . GLY A 1 94 ? 11.844 -7.191 6.934 1 96.56 94 GLY A O 1
ATOM 742 N N . ILE A 1 95 ? 9.977 -6.352 7.832 1 96.06 95 ILE A N 1
ATOM 743 C CA . ILE A 1 95 ? 9.531 -7.637 8.359 1 96.06 95 ILE A CA 1
ATOM 744 C C . ILE A 1 95 ? 9.289 -8.609 7.211 1 96.06 95 ILE A C 1
ATOM 746 O O . ILE A 1 95 ? 9.656 -9.789 7.297 1 96.06 95 ILE A O 1
ATOM 750 N N . TRP A 1 96 ? 8.727 -8.125 6.16 1 93.75 96 TRP A N 1
ATOM 751 C CA . TRP A 1 96 ? 8.5 -8.938 4.969 1 93.75 96 TRP A CA 1
ATOM 752 C C . TRP A 1 96 ? 9.805 -9.492 4.426 1 93.75 96 TRP A C 1
ATOM 754 O O . TRP A 1 96 ? 9.875 -10.648 4.004 1 93.75 96 TRP A O 1
ATOM 764 N N . ASP A 1 97 ? 10.789 -8.641 4.344 1 95.81 97 ASP A N 1
ATOM 765 C CA . ASP A 1 97 ? 12.078 -9.086 3.826 1 95.81 97 ASP A CA 1
ATOM 766 C C . ASP A 1 97 ? 12.625 -10.25 4.645 1 95.81 97 ASP A C 1
ATOM 768 O O . ASP A 1 97 ? 13.188 -11.195 4.09 1 95.81 97 ASP A O 1
ATOM 772 N N . ILE A 1 98 ? 12.531 -10.156 5.926 1 95.94 98 ILE A N 1
ATOM 773 C CA . ILE A 1 98 ? 12.984 -11.227 6.801 1 95.94 98 ILE A CA 1
ATOM 774 C C . ILE A 1 98 ? 12.188 -12.5 6.527 1 95.94 98 ILE A C 1
ATOM 776 O O . ILE A 1 98 ? 12.758 -13.57 6.316 1 95.94 98 ILE A O 1
ATOM 780 N N . TYR A 1 99 ? 10.875 -12.391 6.457 1 95.81 99 TYR A N 1
ATOM 781 C CA . TYR A 1 99 ? 9.984 -13.508 6.184 1 95.81 99 TYR A CA 1
ATOM 782 C C . TYR A 1 99 ? 10.297 -14.141 4.832 1 95.81 99 TYR A C 1
ATOM 784 O O . TYR A 1 99 ? 10.391 -15.367 4.719 1 95.81 99 TYR A O 1
ATOM 792 N N . SER A 1 100 ? 10.391 -13.32 3.834 1 93.75 100 SER A N 1
ATOM 793 C CA . SER A 1 100 ? 10.609 -13.812 2.479 1 93.75 100 SER A CA 1
ATOM 794 C C . SER A 1 100 ? 11.953 -14.531 2.361 1 93.75 100 SER A C 1
ATOM 796 O O . SER A 1 100 ? 12.07 -15.531 1.651 1 93.75 100 SER A O 1
ATOM 798 N N . ALA A 1 101 ? 12.984 -13.984 3.053 1 93.62 101 ALA A N 1
ATOM 799 C CA . ALA A 1 101 ? 14.305 -14.602 3.053 1 93.62 101 ALA A CA 1
ATOM 800 C C . ALA A 1 101 ? 14.266 -15.984 3.695 1 93.62 101 ALA A C 1
ATOM 802 O O . ALA A 1 101 ? 14.977 -16.906 3.27 1 93.62 101 ALA A O 1
ATOM 803 N N . MET A 1 102 ? 13.508 -16.062 4.758 1 94.88 102 MET A N 1
ATOM 804 C CA . MET A 1 102 ? 13.398 -17.328 5.48 1 94.88 102 MET A CA 1
ATOM 805 C C . MET A 1 102 ? 12.586 -18.344 4.676 1 94.88 102 MET A C 1
ATOM 807 O O . MET A 1 102 ? 12.539 -19.516 5.027 1 94.88 102 MET A O 1
ATOM 811 N N . ASN A 1 103 ? 12.047 -17.859 3.719 1 91.38 103 ASN A N 1
ATOM 812 C CA . ASN A 1 103 ? 11.312 -18.734 2.814 1 91.38 103 ASN A CA 1
ATOM 813 C C . ASN A 1 103 ? 11.961 -18.781 1.435 1 91.38 103 ASN A C 1
ATOM 815 O O . ASN A 1 103 ? 13.18 -18.938 1.32 1 91.38 103 ASN A O 1
ATOM 819 N N . HIS A 1 104 ? 11.445 -18.703 0.329 1 88 104 HIS A N 1
ATOM 820 C CA . HIS A 1 104 ? 11.852 -19.062 -1.022 1 88 104 HIS A CA 1
ATOM 821 C C . HIS A 1 104 ? 12.633 -17.938 -1.691 1 88 104 HIS A C 1
ATOM 823 O O . HIS A 1 104 ? 13.242 -18.141 -2.742 1 88 104 HIS A O 1
ATOM 829 N N . GLU A 1 105 ? 12.711 -16.797 -1.001 1 93.88 105 GLU A N 1
ATOM 830 C CA . GLU A 1 105 ? 13.375 -15.672 -1.666 1 93.88 105 GLU A CA 1
ATOM 831 C C . GLU A 1 105 ? 14.883 -15.742 -1.479 1 93.88 105 GLU A C 1
ATOM 833 O O . GLU A 1 105 ? 15.367 -16.156 -0.424 1 93.88 105 GLU A O 1
ATOM 838 N N . ASP A 1 106 ? 15.594 -15.305 -2.508 1 95.25 106 ASP A N 1
ATOM 839 C CA . ASP A 1 106 ? 17.047 -15.172 -2.438 1 95.25 106 ASP A CA 1
ATOM 840 C C . ASP A 1 106 ? 17.469 -14.258 -1.289 1 95.25 106 ASP A C 1
ATOM 842 O O . ASP A 1 106 ? 17 -13.117 -1.199 1 95.25 106 ASP A O 1
ATOM 846 N N . VAL A 1 107 ? 18.359 -14.633 -0.5 1 94.94 107 VAL A N 1
ATOM 847 C CA . VAL A 1 107 ? 18.719 -13.953 0.741 1 94.94 107 VAL A CA 1
ATOM 848 C C . VAL A 1 107 ? 19.422 -12.633 0.425 1 94.94 107 VAL A C 1
ATOM 850 O O . VAL A 1 107 ? 19.25 -11.648 1.143 1 94.94 107 VAL A O 1
ATOM 853 N N . VAL A 1 108 ? 20.156 -12.57 -0.599 1 94.88 108 VAL A N 1
ATOM 854 C CA . VAL A 1 108 ? 20.891 -11.359 -0.955 1 94.88 108 VAL A CA 1
ATOM 855 C C . VAL A 1 108 ? 19.906 -10.242 -1.304 1 94.88 108 VAL A C 1
ATOM 857 O O . VAL A 1 108 ? 20.078 -9.102 -0.872 1 94.88 108 VAL A O 1
ATOM 860 N N . VAL A 1 109 ? 18.922 -10.57 -2.072 1 92.44 109 VAL A N 1
ATOM 861 C CA . VAL A 1 109 ? 17.906 -9.594 -2.453 1 92.44 109 VAL A CA 1
ATOM 862 C C . VAL A 1 109 ? 17.188 -9.078 -1.206 1 92.44 109 VAL A C 1
ATOM 864 O O . VAL A 1 109 ? 17.016 -7.871 -1.035 1 92.44 109 VAL A O 1
ATOM 867 N N . ALA A 1 110 ? 16.844 -9.938 -0.354 1 94.62 110 ALA A N 1
ATOM 868 C CA . ALA A 1 110 ? 16.125 -9.594 0.875 1 94.62 110 ALA A CA 1
ATOM 869 C C . ALA A 1 110 ? 16.984 -8.695 1.765 1 94.62 110 ALA A C 1
ATOM 871 O O . ALA A 1 110 ? 16.484 -7.734 2.355 1 94.62 110 ALA A O 1
ATOM 872 N N . LEU A 1 111 ? 18.266 -8.969 1.87 1 95.69 111 LEU A N 1
ATOM 873 C CA . LEU A 1 111 ? 19.172 -8.203 2.725 1 95.69 111 LEU A CA 1
ATOM 874 C C . LEU A 1 111 ? 19.359 -6.789 2.184 1 95.69 111 LEU A C 1
ATOM 876 O O . LEU A 1 111 ? 19.391 -5.824 2.951 1 95.69 111 LEU A O 1
ATOM 880 N N . ILE A 1 112 ? 19.5 -6.672 0.873 1 95.25 112 ILE A N 1
ATOM 881 C CA . ILE A 1 112 ? 19.656 -5.359 0.257 1 95.25 112 ILE A CA 1
ATOM 882 C C . ILE A 1 112 ? 18.453 -4.488 0.563 1 95.25 112 ILE A C 1
ATOM 884 O O . ILE A 1 112 ? 18.594 -3.338 0.983 1 95.25 112 ILE A O 1
ATOM 888 N N . THR A 1 113 ? 17.266 -5.023 0.366 1 95.56 113 THR A N 1
ATOM 889 C CA . THR A 1 113 ? 16.062 -4.246 0.602 1 95.56 113 THR A CA 1
ATOM 890 C C . THR A 1 113 ? 15.891 -3.949 2.09 1 95.56 113 THR A C 1
ATOM 892 O O . THR A 1 113 ? 15.453 -2.861 2.463 1 95.56 113 THR A O 1
ATOM 895 N N . LEU A 1 114 ? 16.297 -4.895 2.918 1 97.31 114 LEU A N 1
ATOM 896 C CA . LEU A 1 114 ? 16.203 -4.688 4.359 1 97.31 114 LEU A CA 1
ATOM 897 C C . LEU A 1 114 ? 17.078 -3.514 4.797 1 97.31 114 LEU A C 1
ATOM 899 O O . LEU A 1 114 ? 16.641 -2.68 5.598 1 97.31 114 LEU A O 1
ATOM 903 N N . VAL A 1 115 ? 18.25 -3.463 4.266 1 97.94 115 VAL A N 1
ATOM 904 C CA . VAL A 1 115 ? 19.172 -2.373 4.594 1 97.94 115 VAL A CA 1
ATOM 905 C C . VAL A 1 115 ? 18.547 -1.038 4.191 1 97.94 115 VAL A C 1
ATOM 907 O O . VAL A 1 115 ? 18.641 -0.053 4.926 1 97.94 115 VAL A O 1
ATOM 910 N N . ILE A 1 116 ? 17.891 -0.979 3.053 1 97.88 116 ILE A N 1
ATOM 911 C CA . ILE A 1 116 ? 17.25 0.237 2.568 1 97.88 116 ILE A CA 1
ATOM 912 C C . ILE A 1 116 ? 16.156 0.664 3.543 1 97.88 116 ILE A C 1
ATOM 914 O O . ILE A 1 116 ? 16.047 1.845 3.881 1 97.88 116 ILE A O 1
ATOM 918 N N . HIS A 1 117 ? 15.359 -0.294 4.012 1 98.06 117 HIS A N 1
ATOM 919 C CA . HIS A 1 117 ? 14.32 0.026 4.977 1 98.06 117 HIS A CA 1
ATOM 920 C C . HIS A 1 117 ? 14.914 0.62 6.25 1 98.06 117 HIS A C 1
ATOM 922 O O . HIS A 1 117 ? 14.383 1.595 6.793 1 98.06 117 HIS A O 1
ATOM 928 N N . VAL A 1 118 ? 15.969 0.057 6.734 1 97.88 118 VAL A N 1
ATOM 929 C CA . VAL A 1 118 ? 16.609 0.527 7.957 1 97.88 118 VAL A CA 1
ATOM 930 C C . VAL A 1 118 ? 17.141 1.948 7.75 1 97.88 118 VAL A C 1
ATOM 932 O O . VAL A 1 118 ? 16.984 2.803 8.633 1 97.88 118 VAL A O 1
ATOM 935 N N . ILE A 1 119 ? 17.703 2.242 6.605 1 98.38 119 ILE A N 1
ATOM 936 C CA . ILE A 1 119 ? 18.234 3.568 6.305 1 98.38 119 ILE A CA 1
ATOM 937 C C . ILE A 1 119 ? 17.094 4.59 6.309 1 98.38 119 ILE A C 1
ATOM 939 O O . ILE A 1 119 ? 17.219 5.664 6.895 1 98.38 119 ILE A O 1
ATOM 943 N N . ILE A 1 120 ? 15.969 4.266 5.672 1 98.44 120 ILE A N 1
ATOM 944 C CA . ILE A 1 120 ? 14.844 5.184 5.594 1 98.44 120 ILE A CA 1
ATOM 945 C C . ILE A 1 120 ? 14.281 5.438 6.992 1 98.44 120 ILE A C 1
ATOM 947 O O . ILE A 1 120 ? 14 6.582 7.352 1 98.44 120 ILE A O 1
ATOM 951 N N . ILE A 1 121 ? 14.188 4.414 7.793 1 98.38 121 ILE A N 1
ATOM 952 C CA . ILE A 1 121 ? 13.656 4.562 9.148 1 98.38 121 ILE A CA 1
ATOM 953 C C . ILE A 1 121 ? 14.625 5.391 9.992 1 98.38 121 ILE A C 1
ATOM 955 O O . ILE A 1 121 ? 14.219 6.332 10.672 1 98.38 121 ILE A O 1
ATOM 959 N N . ALA A 1 122 ? 15.906 5.117 9.938 1 98.31 122 ALA A N 1
ATOM 960 C CA . ALA A 1 122 ? 16.906 5.812 10.742 1 98.31 122 ALA A CA 1
ATOM 961 C C . ALA A 1 122 ? 16.969 7.293 10.375 1 98.31 122 ALA A C 1
ATOM 963 O O . ALA A 1 122 ? 16.969 8.156 11.25 1 98.31 122 ALA A O 1
ATOM 964 N N . THR A 1 123 ? 17 7.59 9.086 1 98.19 123 THR A N 1
ATOM 965 C CA . THR A 1 123 ? 17.062 8.984 8.656 1 98.19 123 THR A CA 1
ATOM 966 C C . THR A 1 123 ? 15.742 9.695 8.953 1 98.19 123 THR A C 1
ATOM 968 O O . THR A 1 123 ? 15.742 10.891 9.281 1 98.19 123 THR A O 1
ATOM 971 N N . GLY A 1 124 ? 14.656 8.945 8.781 1 97.94 124 GLY A N 1
ATOM 972 C CA . GLY A 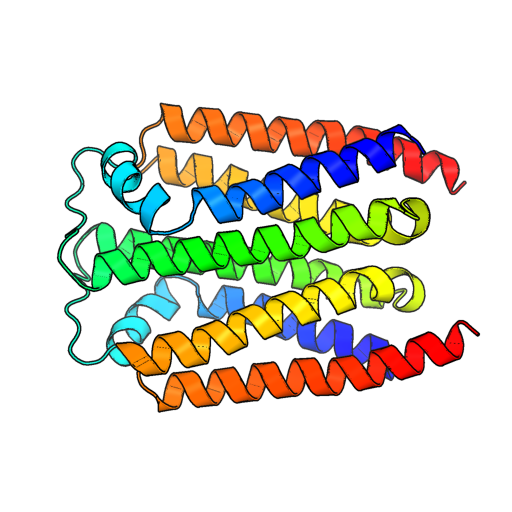1 124 ? 13.367 9.5 9.148 1 97.94 124 GLY A CA 1
ATOM 973 C C . GLY A 1 124 ? 13.281 9.891 10.609 1 97.94 124 GLY A C 1
ATOM 974 O O . GLY A 1 124 ? 12.688 10.914 10.953 1 97.94 124 GLY A O 1
ATOM 975 N N . LEU A 1 125 ? 13.867 9.094 11.5 1 97.69 125 LEU A N 1
ATOM 976 C CA . LEU A 1 125 ? 13.875 9.391 12.922 1 97.69 125 LEU A CA 1
ATOM 977 C C . LEU A 1 125 ? 14.648 10.672 13.203 1 97.69 125 LEU A C 1
ATOM 979 O O . LEU A 1 125 ? 14.234 11.484 14.039 1 97.69 125 LEU A O 1
ATOM 983 N N . VAL A 1 126 ? 15.68 10.898 12.531 1 97.31 126 VAL A N 1
ATOM 984 C CA . VAL A 1 126 ? 16.5 12.086 12.719 1 97.31 126 VAL A CA 1
ATOM 985 C C . VAL A 1 126 ? 15.711 13.328 12.32 1 97.31 126 VAL A C 1
ATOM 987 O O . VAL A 1 126 ? 15.633 14.297 13.086 1 97.31 126 VAL A O 1
ATOM 990 N N . VAL A 1 127 ? 15.062 13.281 11.18 1 97 127 VAL A N 1
ATOM 991 C CA . VAL A 1 127 ? 14.359 14.477 10.719 1 97 127 VAL A CA 1
ATOM 992 C C . VAL A 1 127 ? 13.102 14.688 11.562 1 97 127 VAL A C 1
ATOM 994 O O . VAL A 1 127 ? 12.672 15.828 11.773 1 97 127 VAL A O 1
ATOM 997 N N . TRP A 1 128 ? 12.555 13.625 12.016 1 96.25 128 TRP A N 1
ATOM 998 C CA . TRP A 1 128 ? 11.398 13.734 12.898 1 96.25 128 TRP A CA 1
ATOM 999 C C . TRP A 1 128 ? 11.766 14.461 14.195 1 96.25 128 TRP A C 1
ATOM 1001 O O . TRP A 1 128 ? 11.062 15.391 14.609 1 96.25 128 TRP A O 1
ATOM 1011 N N . LYS A 1 129 ? 12.766 14.078 14.812 1 96.31 129 LYS A N 1
ATOM 1012 C CA . LYS A 1 129 ? 13.234 14.695 16.047 1 96.31 129 LYS A CA 1
ATOM 1013 C C . LYS A 1 129 ? 13.531 16.172 15.844 1 96.31 129 LYS A C 1
ATOM 1015 O O . LYS A 1 129 ? 13.148 17.016 16.672 1 96.31 129 LYS A O 1
ATOM 1020 N N . ASN A 1 130 ? 14.172 16.469 14.789 1 96.12 130 ASN A N 1
ATOM 1021 C CA . ASN A 1 130 ? 14.492 17.859 14.484 1 96.12 130 ASN A CA 1
ATOM 1022 C C . ASN A 1 130 ? 13.234 18.688 14.242 1 96.12 130 ASN A C 1
ATOM 1024 O O . ASN A 1 130 ? 13.156 19.844 14.672 1 96.12 130 ASN A O 1
ATOM 1028 N N . ALA A 1 131 ? 12.297 18.109 13.547 1 95.19 131 ALA A N 1
ATOM 1029 C CA . ALA A 1 131 ? 11.039 18.812 13.281 1 95.19 131 ALA A CA 1
ATOM 1030 C C . ALA A 1 131 ? 10.281 19.078 14.578 1 95.19 131 ALA A C 1
ATOM 1032 O O . ALA A 1 131 ? 9.75 20.172 14.773 1 95.19 131 ALA A O 1
ATOM 1033 N N . LYS A 1 132 ? 10.25 18.125 15.43 1 93.75 132 LYS A N 1
ATOM 1034 C CA . LYS A 1 132 ? 9.562 18.266 16.719 1 93.75 132 LYS A CA 1
ATOM 1035 C C . LYS A 1 132 ? 10.203 19.375 17.562 1 93.75 132 LYS A C 1
ATOM 1037 O O . LYS A 1 132 ? 9.508 20.094 18.266 1 93.75 132 LYS A O 1
ATOM 1042 N N . ALA A 1 133 ? 11.422 19.469 17.453 1 93.06 133 ALA A N 1
ATOM 1043 C CA . ALA A 1 133 ? 12.148 20.484 18.219 1 93.06 133 ALA A CA 1
ATOM 1044 C C . ALA A 1 133 ? 11.789 21.891 17.734 1 93.06 133 ALA A C 1
ATOM 1046 O O . ALA A 1 133 ? 11.852 22.844 18.516 1 93.06 133 ALA A O 1
ATOM 1047 N N . LEU A 1 134 ? 11.406 21.984 16.516 1 89.44 134 LEU A N 1
ATOM 1048 C CA . LEU A 1 134 ? 11.062 23.281 15.938 1 89.44 134 LEU A CA 1
ATOM 1049 C C . LEU A 1 134 ? 9.625 23.656 16.297 1 89.44 134 LEU A C 1
ATOM 1051 O O . LEU A 1 134 ? 9.242 24.828 16.172 1 89.44 134 LEU A O 1
ATOM 1055 N N . GLU A 1 135 ? 8.773 22.766 16.531 1 85.31 135 GLU A N 1
ATOM 1056 C CA . GLU A 1 135 ? 7.391 23.031 16.906 1 85.31 135 GLU A CA 1
ATOM 1057 C C . GLU A 1 135 ? 7.312 23.578 18.344 1 85.31 135 GLU A C 1
ATOM 1059 O O . GLU A 1 135 ? 6.336 24.234 18.703 1 85.31 135 GLU A O 1
ATOM 1064 N N . VAL A 1 136 ? 8.336 23.344 19.109 1 71.19 136 VAL A N 1
ATOM 1065 C CA . VAL A 1 136 ? 8.391 23.859 20.484 1 71.19 136 VAL A CA 1
ATOM 1066 C C . VAL A 1 136 ? 9.086 25.219 20.484 1 71.19 136 VAL A C 1
ATOM 1068 O O . VAL A 1 136 ? 9.984 25.469 19.688 1 71.19 136 VAL A O 1
ATOM 1071 N N . MET B 1 1 ? -16.281 19.484 12.234 1 85.38 1 MET B N 1
ATOM 1072 C CA . MET B 1 1 ? -15.164 18.734 12.82 1 85.38 1 MET B CA 1
ATOM 1073 C C . MET B 1 1 ? -15.57 17.297 13.125 1 85.38 1 MET B C 1
ATOM 1075 O O . MET B 1 1 ? -14.797 16.375 12.906 1 85.38 1 MET B O 1
ATOM 1079 N N . LYS B 1 2 ? -16.812 17.188 13.477 1 91.75 2 LYS B N 1
ATOM 1080 C CA . LYS B 1 2 ? -17.281 15.844 13.828 1 91.75 2 LYS B CA 1
ATOM 1081 C C . LYS B 1 2 ? -17.312 14.938 12.609 1 91.75 2 LYS B C 1
ATOM 1083 O O . LYS B 1 2 ? -16.875 13.781 12.68 1 91.75 2 LYS B O 1
ATOM 1088 N N . GLY B 1 3 ? -17.797 15.422 11.453 1 94.56 3 GLY B N 1
ATOM 1089 C CA . GLY B 1 3 ? -17.844 14.641 10.227 1 94.56 3 GLY B CA 1
ATOM 1090 C C . GLY B 1 3 ? -16.484 14.141 9.781 1 94.56 3 GLY B C 1
ATOM 1091 O O . GLY B 1 3 ? -16.344 12.992 9.367 1 94.56 3 GLY B O 1
ATOM 1092 N N . LEU B 1 4 ? -15.578 15 9.898 1 97.06 4 LEU B N 1
ATOM 1093 C CA . LEU B 1 4 ? -14.211 14.648 9.516 1 97.06 4 LEU B CA 1
ATOM 1094 C C . LEU B 1 4 ? -13.664 13.555 10.43 1 97.06 4 LEU B C 1
ATOM 1096 O O . LEU B 1 4 ? -13.07 12.578 9.953 1 97.06 4 LEU B O 1
ATOM 1100 N N . LYS B 1 5 ? -13.859 13.727 11.703 1 97.56 5 LYS B N 1
ATOM 1101 C CA . LYS B 1 5 ? -13.422 12.727 12.672 1 97.56 5 LYS B CA 1
ATOM 1102 C C . LYS B 1 5 ? -14.047 11.367 12.383 1 97.56 5 LYS B C 1
ATOM 1104 O O . LYS B 1 5 ? -13.352 10.352 12.352 1 97.56 5 LYS B O 1
ATOM 1109 N N . VAL B 1 6 ? -15.305 11.336 12.172 1 97.94 6 VAL B N 1
ATOM 1110 C CA . VAL B 1 6 ? -16.047 10.102 11.922 1 97.94 6 VAL B CA 1
ATOM 1111 C C . VAL B 1 6 ? -15.555 9.461 10.625 1 97.94 6 VAL B C 1
ATOM 1113 O O . VAL B 1 6 ? -15.398 8.242 10.547 1 97.94 6 VAL B O 1
ATOM 1116 N N . TRP B 1 7 ? -15.359 10.219 9.625 1 98.56 7 TRP B N 1
ATOM 1117 C CA . TRP B 1 7 ? -14.867 9.727 8.344 1 98.56 7 TRP B CA 1
ATOM 1118 C C . TRP B 1 7 ? -13.484 9.102 8.508 1 98.56 7 TRP B C 1
ATOM 1120 O O . TRP B 1 7 ? -13.227 8.008 8 1 98.56 7 TRP B O 1
ATOM 1130 N N . MET B 1 8 ? -12.609 9.789 9.195 1 98.5 8 MET B N 1
ATOM 1131 C CA . MET B 1 8 ? -11.25 9.289 9.414 1 98.5 8 MET B CA 1
ATOM 1132 C C . MET B 1 8 ? -11.266 7.973 10.18 1 98.5 8 MET B C 1
ATOM 1134 O O . MET B 1 8 ? -10.578 7.023 9.797 1 98.5 8 MET B O 1
ATOM 1138 N N . VAL B 1 9 ? -12.055 7.891 11.18 1 98.56 9 VAL B N 1
ATOM 1139 C CA . VAL B 1 9 ? -12.148 6.668 11.969 1 98.56 9 VAL B CA 1
ATOM 1140 C C . VAL B 1 9 ? -12.797 5.562 11.141 1 98.56 9 VAL B C 1
ATOM 1142 O O . VAL B 1 9 ? -12.32 4.426 11.125 1 98.56 9 VAL B O 1
ATOM 1145 N N . GLY B 1 10 ? -13.883 5.867 10.453 1 98.62 10 GLY B N 1
ATOM 1146 C CA . GLY B 1 10 ? -14.57 4.879 9.633 1 98.62 10 GLY B CA 1
ATOM 1147 C C . GLY B 1 10 ? -13.688 4.281 8.547 1 98.62 10 GLY B C 1
ATOM 1148 O O . GLY B 1 10 ? -13.602 3.061 8.414 1 98.62 10 GLY B O 1
ATOM 1149 N N . VAL B 1 11 ? -13.023 5.121 7.762 1 98.5 11 VAL B N 1
ATOM 1150 C CA . VAL B 1 11 ? -12.117 4.664 6.715 1 98.5 11 VAL B CA 1
ATOM 1151 C C . VAL B 1 11 ? -10.945 3.91 7.34 1 98.5 11 VAL B C 1
ATOM 1153 O O . VAL B 1 11 ? -10.508 2.887 6.812 1 98.5 11 VAL B O 1
ATOM 1156 N N . GLY B 1 12 ? -10.461 4.422 8.484 1 98.56 12 GLY B N 1
ATOM 1157 C CA . GLY B 1 12 ? -9.383 3.734 9.18 1 98.56 12 GLY B CA 1
ATOM 1158 C C . GLY B 1 12 ? -9.75 2.32 9.586 1 98.56 12 GLY B C 1
ATOM 1159 O O . GLY B 1 12 ? -8.977 1.385 9.359 1 98.56 12 GLY B O 1
ATOM 1160 N N . ILE B 1 13 ? -10.883 2.156 10.164 1 98.62 13 ILE B N 1
ATOM 1161 C CA . ILE B 1 13 ? -11.359 0.839 10.57 1 98.62 13 ILE B CA 1
ATOM 1162 C C . ILE B 1 13 ? -11.508 -0.06 9.344 1 98.62 13 ILE B C 1
ATOM 1164 O O . ILE B 1 13 ? -11.109 -1.227 9.375 1 98.62 13 ILE B O 1
ATOM 1168 N N . PHE B 1 14 ? -12.086 0.46 8.336 1 98.5 14 PHE B N 1
ATOM 1169 C CA . PHE B 1 14 ? -12.258 -0.3 7.102 1 98.5 14 PHE B CA 1
ATOM 1170 C C . PHE B 1 14 ? -10.914 -0.792 6.574 1 98.5 14 PHE B C 1
ATOM 1172 O O . PHE B 1 14 ? -10.805 -1.933 6.117 1 98.5 14 PHE B O 1
ATOM 1179 N N . TYR B 1 15 ? -9.898 0.073 6.633 1 98.31 15 TYR B N 1
ATOM 1180 C CA . TYR B 1 15 ? -8.57 -0.291 6.156 1 98.31 15 TYR B CA 1
ATOM 1181 C C . TYR B 1 15 ? -7.965 -1.398 7.016 1 98.31 15 TYR B C 1
ATOM 1183 O O . TYR B 1 15 ? -7.363 -2.338 6.492 1 98.31 15 TYR B O 1
ATOM 1191 N N . ILE B 1 16 ? -8.141 -1.342 8.258 1 97.75 16 ILE B N 1
ATOM 1192 C CA . ILE B 1 16 ? -7.625 -2.381 9.141 1 97.75 16 ILE B CA 1
ATOM 1193 C C . ILE B 1 16 ? -8.391 -3.684 8.906 1 97.75 16 ILE B C 1
ATOM 1195 O O . ILE B 1 16 ? -7.797 -4.766 8.922 1 97.75 16 ILE B O 1
ATOM 1199 N N . LEU B 1 17 ? -9.672 -3.602 8.672 1 97.75 17 LEU B N 1
ATOM 1200 C CA . LEU B 1 17 ? -10.477 -4.781 8.352 1 97.75 17 LEU B CA 1
ATOM 1201 C C . LEU B 1 17 ? -9.992 -5.426 7.055 1 97.75 17 LEU B C 1
ATOM 1203 O O . LEU B 1 17 ? -10.039 -6.652 6.914 1 97.75 17 LEU B O 1
ATOM 1207 N N . ASN B 1 18 ? -9.578 -4.645 6.098 1 97.31 18 ASN B N 1
ATOM 1208 C CA . ASN B 1 18 ? -9.047 -5.199 4.855 1 97.31 18 ASN B CA 1
ATOM 1209 C C . ASN B 1 18 ? -7.812 -6.059 5.105 1 97.31 18 ASN B C 1
ATOM 1211 O O . ASN B 1 18 ? -7.594 -7.055 4.414 1 97.31 18 ASN B O 1
ATOM 1215 N N . LEU B 1 19 ? -6.961 -5.652 6.074 1 96.81 19 LEU B N 1
ATOM 1216 C CA . LEU B 1 19 ? -5.836 -6.492 6.461 1 96.81 19 LEU B CA 1
ATOM 1217 C C . LEU B 1 19 ? -6.316 -7.867 6.922 1 96.81 19 LEU B C 1
ATOM 1219 O O . LEU B 1 19 ? -5.762 -8.891 6.516 1 96.81 19 LEU B O 1
ATOM 1223 N N . VAL B 1 20 ? -7.367 -7.891 7.715 1 96.06 20 VAL B N 1
ATOM 1224 C CA . VAL B 1 20 ? -7.918 -9.148 8.219 1 96.06 20 VAL B CA 1
ATOM 1225 C C . VAL B 1 20 ? -8.469 -9.977 7.062 1 96.06 20 VAL B C 1
ATOM 1227 O O . VAL B 1 20 ? -8.203 -11.172 6.969 1 96.06 20 VAL B O 1
ATOM 1230 N N . LEU B 1 21 ? -9.125 -9.344 6.141 1 95.06 21 LEU B N 1
ATOM 1231 C CA . LEU B 1 21 ? -9.781 -10.023 5.031 1 95.06 21 LEU B CA 1
ATOM 1232 C C . LEU B 1 21 ? -8.75 -10.562 4.043 1 95.06 21 LEU B C 1
ATOM 1234 O O . LEU B 1 21 ? -9.008 -11.539 3.336 1 95.06 21 LEU B O 1
ATOM 1238 N N . LEU B 1 22 ? -7.578 -9.945 4.043 1 97 22 LEU B N 1
ATOM 1239 C CA . LEU B 1 22 ? -6.535 -10.359 3.111 1 97 22 LEU B CA 1
ATOM 1240 C C . LEU B 1 22 ? -5.547 -11.305 3.785 1 97 22 LEU B C 1
ATOM 1242 O O . LEU B 1 22 ? -4.547 -11.703 3.182 1 97 22 LEU B O 1
ATOM 1246 N N . TRP B 1 23 ? -5.863 -11.633 5.062 1 97.25 23 TRP B N 1
ATOM 1247 C CA . TRP B 1 23 ? -5.031 -12.641 5.719 1 97.25 23 TRP B CA 1
ATOM 1248 C C . TRP B 1 23 ? -5.082 -13.961 4.965 1 97.25 23 TRP B C 1
ATOM 1250 O O . TRP B 1 23 ? -6.152 -14.414 4.555 1 97.25 23 TRP B O 1
ATOM 1260 N N . PRO B 1 24 ? -3.965 -14.617 4.746 1 96.81 24 PRO B N 1
ATOM 1261 C CA . PRO B 1 24 ? -3.896 -15.758 3.83 1 96.81 24 PRO B CA 1
ATOM 1262 C C . PRO B 1 24 ? -4.898 -16.859 4.176 1 96.81 24 PRO B C 1
ATOM 1264 O O . PRO B 1 24 ? -5.543 -17.406 3.287 1 96.81 24 PRO B O 1
ATOM 1267 N N . SER B 1 25 ? -5.074 -17.188 5.434 1 96.5 25 SER B N 1
ATOM 1268 C CA . SER B 1 25 ? -5.973 -18.281 5.82 1 96.5 25 SER B CA 1
ATOM 1269 C C . SER B 1 25 ? -7.426 -17.922 5.535 1 96.5 25 SER B C 1
ATOM 1271 O O . SER B 1 25 ? -8.258 -18.797 5.316 1 96.5 25 SER B O 1
ATOM 1273 N N . LEU B 1 26 ? -7.758 -16.672 5.488 1 96.19 26 LEU B N 1
ATOM 1274 C CA . LEU B 1 26 ? -9.117 -16.219 5.199 1 96.19 26 LEU B CA 1
ATOM 1275 C C . LEU B 1 26 ? -9.289 -15.93 3.713 1 96.19 26 LEU B C 1
ATOM 1277 O O . LEU B 1 26 ? -10.344 -16.203 3.141 1 96.19 26 LEU B O 1
ATOM 1281 N N . TRP B 1 27 ? -8.289 -15.391 3.123 1 95.94 27 TRP B N 1
ATOM 1282 C CA . TRP B 1 27 ? -8.359 -14.953 1.734 1 95.94 27 TRP B CA 1
ATOM 1283 C C . TRP B 1 27 ? -8.156 -16.125 0.781 1 95.94 27 TRP B C 1
ATOM 1285 O O . TRP B 1 27 ? -8.789 -16.203 -0.272 1 95.94 27 TRP B O 1
ATOM 1295 N N . GLY B 1 28 ? -7.297 -17 1.079 1 97 28 GLY B N 1
ATOM 1296 C CA . GLY B 1 28 ? -6.926 -18.125 0.236 1 97 28 GLY B CA 1
ATOM 1297 C C . GLY B 1 28 ? -8.125 -18.875 -0.32 1 97 28 GLY B C 1
ATOM 1298 O O . GLY B 1 28 ? -8.242 -19.062 -1.534 1 97 28 GLY B O 1
ATOM 1299 N N . PRO B 1 29 ? -8.992 -19.281 0.583 1 96.5 29 PRO B N 1
ATOM 1300 C CA . PRO B 1 29 ? -10.164 -20.031 0.12 1 96.5 29 PRO B CA 1
ATOM 1301 C C . PRO B 1 29 ? -11.094 -19.203 -0.762 1 96.5 29 PRO B C 1
ATOM 1303 O O . PRO B 1 29 ? -11.938 -19.75 -1.472 1 96.5 29 PRO B O 1
ATOM 1306 N N . GLN B 1 30 ? -11.016 -17.891 -0.792 1 95.31 30 GLN B N 1
ATOM 1307 C CA . GLN B 1 30 ? -11.906 -17.016 -1.555 1 95.31 30 GLN B CA 1
ATOM 1308 C C . GLN B 1 30 ? -11.359 -16.766 -2.955 1 95.31 30 GLN B C 1
ATOM 1310 O O . GLN B 1 30 ? -12.117 -16.438 -3.875 1 95.31 30 GLN B O 1
ATOM 1315 N N . VAL B 1 31 ? -10.062 -16.922 -3.148 1 96.56 31 VAL B N 1
ATOM 1316 C CA . VAL B 1 31 ? -9.398 -16.516 -4.379 1 96.56 31 VAL B CA 1
ATOM 1317 C C . VAL B 1 31 ? -9.961 -17.297 -5.559 1 96.56 31 VAL B C 1
ATOM 1319 O O . VAL B 1 31 ? -10.297 -16.719 -6.594 1 96.56 31 VAL B O 1
ATOM 1322 N N . PRO B 1 32 ? -10.164 -18.609 -5.453 1 96.25 32 PRO B N 1
ATOM 1323 C CA . PRO B 1 32 ? -10.719 -19.344 -6.586 1 96.25 32 PRO B CA 1
ATOM 1324 C C . PRO B 1 32 ? -12.125 -18.875 -6.965 1 96.25 32 PRO B C 1
ATOM 1326 O O . PRO B 1 32 ? -12.508 -18.938 -8.133 1 96.25 32 PRO B O 1
ATOM 1329 N N . LEU B 1 33 ? -12.828 -18.359 -5.984 1 94.69 33 LEU B N 1
ATOM 1330 C CA . LEU B 1 33 ? -14.164 -17.844 -6.254 1 94.69 33 LEU B CA 1
ATOM 1331 C C . LEU B 1 33 ? -14.094 -16.516 -6.996 1 94.69 33 LEU B C 1
ATOM 1333 O O . LEU B 1 33 ? -15 -16.188 -7.766 1 94.69 33 LEU B O 1
ATOM 1337 N N . MET B 1 34 ? -13.062 -15.836 -6.816 1 95.12 34 MET B N 1
ATOM 1338 C CA . MET B 1 34 ? -12.867 -14.531 -7.43 1 95.12 34 MET B CA 1
ATOM 1339 C C . MET B 1 34 ? -12.398 -14.672 -8.875 1 95.12 34 MET B C 1
ATOM 1341 O O . MET B 1 34 ? -12.602 -13.766 -9.688 1 95.12 34 MET B O 1
ATOM 1345 N N . TYR B 1 35 ? -11.781 -15.758 -9.164 1 95.62 35 TYR B N 1
ATOM 1346 C CA . TYR B 1 35 ? -11.234 -15.992 -10.492 1 95.62 35 TYR B CA 1
ATOM 1347 C C . TYR B 1 35 ? -11.711 -17.328 -11.055 1 95.62 35 TYR B C 1
ATOM 1349 O O . TYR B 1 35 ? -10.914 -18.234 -11.297 1 95.62 35 TYR B O 1
ATOM 1357 N N . PRO B 1 36 ? -12.93 -17.328 -11.383 1 94.31 36 PRO B N 1
ATOM 1358 C CA . PRO B 1 36 ? -13.469 -18.594 -11.883 1 94.31 36 PRO B CA 1
ATOM 1359 C C . PRO B 1 36 ? -12.812 -19.047 -13.18 1 94.31 36 PRO B C 1
ATOM 1361 O O . PRO B 1 36 ? -12.609 -18.234 -14.094 1 94.31 36 PRO B O 1
ATOM 1364 N N . GLY B 1 37 ? -12.414 -20.344 -13.211 1 94.06 37 GLY B N 1
ATOM 1365 C CA . GLY B 1 37 ? -11.852 -20.938 -14.422 1 94.06 37 GLY B CA 1
ATOM 1366 C C . GLY B 1 37 ? -10.352 -20.766 -14.523 1 94.06 37 GLY B C 1
ATOM 1367 O O . GLY B 1 37 ? -9.727 -21.25 -15.469 1 94.06 37 GLY B O 1
ATOM 1368 N N . VAL B 1 38 ? -9.805 -20.031 -13.641 1 96.25 38 VAL B N 1
ATOM 1369 C CA . VAL B 1 38 ? -8.359 -19.844 -13.648 1 96.25 38 VAL B CA 1
ATOM 1370 C C . VAL B 1 38 ? -7.691 -20.906 -12.781 1 96.25 38 VAL B C 1
ATOM 1372 O O . VAL B 1 38 ? -8.102 -21.125 -11.641 1 96.25 38 VAL B O 1
ATOM 1375 N N . GLU B 1 39 ? -6.75 -21.594 -13.352 1 97.56 39 GLU B N 1
ATOM 1376 C CA . GLU B 1 39 ? -5.938 -22.5 -12.547 1 97.56 39 GLU B CA 1
ATOM 1377 C C . GLU B 1 39 ? -4.957 -21.719 -11.664 1 97.56 39 GLU B C 1
ATOM 1379 O O . GLU B 1 39 ? -4.004 -21.125 -12.172 1 97.56 39 GLU B O 1
ATOM 1384 N N . LEU B 1 40 ? -5.117 -21.766 -10.367 1 97.62 40 LEU B N 1
ATOM 1385 C CA . LEU B 1 40 ? -4.387 -20.906 -9.438 1 97.62 40 LEU B CA 1
ATOM 1386 C C . LEU B 1 40 ? -3.24 -21.672 -8.781 1 97.62 40 LEU B C 1
ATOM 1388 O O . LEU B 1 40 ? -2.43 -21.094 -8.055 1 97.62 40 LEU B O 1
ATOM 1392 N N . TYR B 1 41 ? -3.176 -23.031 -9.031 1 97.62 41 TYR B N 1
ATOM 1393 C CA . TYR B 1 41 ? -2.09 -23.844 -8.5 1 97.62 41 TYR B CA 1
ATOM 1394 C C . TYR B 1 41 ? -1.999 -23.703 -6.988 1 97.62 41 TYR B C 1
ATOM 1396 O O . TYR B 1 41 ? -0.93 -23.422 -6.445 1 97.62 41 TYR B O 1
ATOM 1404 N N . GLN B 1 42 ? -3.043 -24 -6.293 1 97.12 42 GLN B N 1
ATOM 1405 C CA . GLN B 1 42 ? -3.234 -23.703 -4.879 1 97.12 42 GLN B CA 1
ATOM 1406 C C . GLN B 1 42 ? -2.283 -24.516 -4.008 1 97.12 42 GLN B C 1
ATOM 1408 O O . GLN B 1 42 ? -2.023 -24.156 -2.859 1 97.12 42 GLN B O 1
ATOM 1413 N N . ASP B 1 43 ? -1.769 -25.547 -4.438 1 96.62 43 ASP B N 1
ATOM 1414 C CA . ASP B 1 43 ? -0.863 -26.375 -3.648 1 96.62 43 ASP B CA 1
ATOM 1415 C C . ASP B 1 43 ? 0.595 -26 -3.912 1 96.62 43 ASP B C 1
ATOM 1417 O O . ASP B 1 43 ? 1.506 -26.578 -3.318 1 96.62 43 ASP B O 1
ATOM 1421 N N . GLU B 1 44 ? 0.828 -25.047 -4.797 1 97.12 44 GLU B N 1
ATOM 1422 C CA . GLU B 1 44 ? 2.18 -24.656 -5.191 1 97.12 44 GLU B CA 1
ATOM 1423 C C . GLU B 1 44 ? 2.613 -23.375 -4.496 1 97.12 44 GLU B C 1
ATOM 1425 O O . GLU B 1 44 ? 1.775 -22.594 -4.031 1 97.12 44 GLU B O 1
ATOM 1430 N N . VAL B 1 45 ? 3.857 -23.078 -4.465 1 97.06 45 VAL B N 1
ATOM 1431 C CA . VAL B 1 45 ? 4.469 -21.922 -3.793 1 97.06 45 VAL B CA 1
ATOM 1432 C C . VAL B 1 45 ? 3.967 -20.625 -4.422 1 97.06 45 VAL B C 1
ATOM 1434 O O . VAL B 1 45 ? 3.771 -19.625 -3.725 1 97.06 45 VAL B O 1
ATOM 1437 N N . ILE B 1 46 ? 3.732 -20.688 -5.715 1 97.5 46 ILE B N 1
ATOM 1438 C CA . ILE B 1 46 ? 3.324 -19.469 -6.418 1 97.5 46 ILE B CA 1
ATOM 1439 C C . ILE B 1 46 ? 2.004 -18.969 -5.848 1 97.5 46 ILE B C 1
ATOM 1441 O O . ILE B 1 46 ? 1.774 -17.75 -5.781 1 97.5 46 ILE B O 1
ATOM 1445 N N . PHE B 1 47 ? 1.148 -19.828 -5.445 1 98.25 47 PHE B N 1
ATOM 1446 C CA . PHE B 1 47 ? -0.116 -19.391 -4.859 1 98.25 47 PHE B CA 1
ATOM 1447 C C . PHE B 1 47 ? 0.112 -18.719 -3.516 1 98.25 47 PHE B C 1
ATOM 1449 O O . PHE B 1 47 ? -0.518 -17.703 -3.211 1 98.25 47 PHE B O 1
ATOM 1456 N N . GLN B 1 48 ? 0.988 -19.203 -2.744 1 97.56 48 GLN B N 1
ATOM 1457 C CA . GLN B 1 48 ? 1.333 -18.547 -1.482 1 97.56 48 GLN B CA 1
ATOM 1458 C C . GLN B 1 48 ? 1.963 -17.188 -1.721 1 97.56 48 GLN B C 1
ATOM 1460 O O . GLN B 1 48 ? 1.709 -16.234 -0.972 1 97.56 48 GLN B O 1
ATOM 1465 N N . LEU B 1 49 ? 2.77 -17.078 -2.762 1 97.38 49 LEU B N 1
ATOM 1466 C CA . LEU B 1 49 ? 3.371 -15.797 -3.104 1 97.38 49 LEU B CA 1
ATOM 1467 C C . LEU B 1 49 ? 2.301 -14.773 -3.471 1 97.38 49 LEU B C 1
ATOM 1469 O O . LEU B 1 49 ? 2.422 -13.594 -3.131 1 97.38 49 LEU B O 1
ATOM 1473 N N . LEU B 1 50 ? 1.299 -15.234 -4.168 1 98.06 50 LEU B N 1
ATOM 1474 C CA . LEU B 1 50 ? 0.176 -14.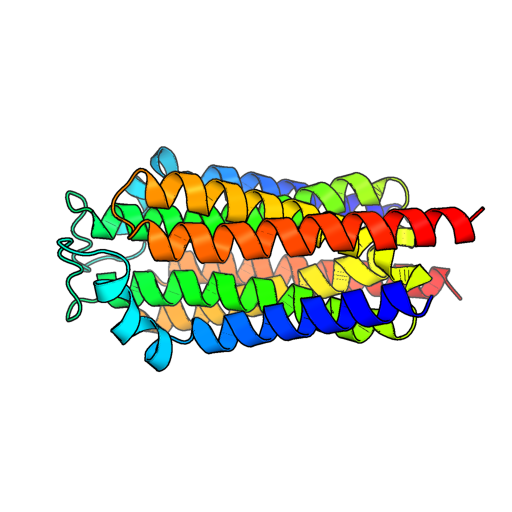367 -4.5 1 98.06 50 LEU B CA 1
ATOM 1475 C C . LEU B 1 50 ? -0.54 -13.898 -3.238 1 98.06 50 LEU B C 1
ATOM 1477 O O . LEU B 1 50 ? -0.799 -12.703 -3.076 1 98.06 50 LEU B O 1
ATOM 1481 N N . LEU B 1 51 ? -0.817 -14.773 -2.348 1 98.06 51 LEU B N 1
ATOM 1482 C CA . LEU B 1 51 ? -1.474 -14.422 -1.092 1 98.06 51 LEU B CA 1
ATOM 1483 C C . LEU B 1 51 ? -0.62 -13.453 -0.285 1 98.06 51 LEU B C 1
ATOM 1485 O O . LEU B 1 51 ? -1.139 -12.484 0.282 1 98.06 51 LEU B O 1
ATOM 1489 N N . ASP B 1 52 ? 0.61 -13.672 -0.276 1 96.94 52 ASP B N 1
ATOM 1490 C CA . ASP B 1 52 ? 1.538 -12.828 0.463 1 96.94 52 ASP B CA 1
ATOM 1491 C C . ASP B 1 52 ? 1.572 -11.414 -0.12 1 96.94 52 ASP B C 1
ATOM 1493 O O . ASP B 1 52 ? 1.645 -10.43 0.622 1 96.94 52 ASP B O 1
ATOM 1497 N N . ALA B 1 53 ? 1.62 -11.367 -1.401 1 96.88 53 ALA B N 1
ATOM 1498 C CA . ALA B 1 53 ? 1.61 -10.047 -2.039 1 96.88 53 ALA B CA 1
ATOM 1499 C C . ALA B 1 53 ? 0.38 -9.25 -1.626 1 96.88 53 ALA B C 1
ATOM 1501 O O . ALA B 1 53 ? 0.484 -8.062 -1.293 1 96.88 53 ALA B O 1
ATOM 1502 N N . TRP B 1 54 ? -0.731 -9.859 -1.6 1 97.44 54 TRP B N 1
ATOM 1503 C CA . TRP B 1 54 ? -1.966 -9.18 -1.224 1 97.44 54 TRP B CA 1
ATOM 1504 C C . TRP B 1 54 ? -1.98 -8.867 0.269 1 97.44 54 TRP B C 1
ATOM 1506 O O . TRP B 1 54 ? -2.551 -7.855 0.691 1 97.44 54 TRP B O 1
ATOM 1516 N N . LEU B 1 55 ? -1.387 -9.711 1.045 1 97.31 55 LEU B N 1
ATOM 1517 C CA . LEU B 1 55 ? -1.23 -9.398 2.461 1 97.31 55 LEU B CA 1
ATOM 1518 C C . LEU B 1 55 ? -0.45 -8.102 2.648 1 97.31 55 LEU B C 1
ATOM 1520 O O . LEU B 1 55 ? -0.772 -7.301 3.525 1 97.31 55 LEU B O 1
ATOM 1524 N N . ILE B 1 56 ? 0.553 -7.902 1.86 1 96.94 56 ILE B N 1
ATOM 1525 C CA . ILE B 1 56 ? 1.348 -6.68 1.922 1 96.94 56 ILE B CA 1
ATOM 1526 C C . ILE B 1 56 ? 0.471 -5.477 1.579 1 96.94 56 ILE B C 1
ATOM 1528 O O . ILE B 1 56 ? 0.59 -4.418 2.199 1 96.94 56 ILE B O 1
ATOM 1532 N N . VAL B 1 57 ? -0.382 -5.621 0.618 1 96.5 57 VAL B N 1
ATOM 1533 C CA . VAL B 1 57 ? -1.344 -4.574 0.286 1 96.5 57 VAL B CA 1
ATOM 1534 C C . VAL B 1 57 ? -2.225 -4.281 1.497 1 96.5 57 VAL B C 1
ATOM 1536 O O . VAL B 1 57 ? -2.428 -3.117 1.856 1 96.5 57 VAL B O 1
ATOM 1539 N N . GLY B 1 58 ? -2.674 -5.316 2.111 1 97 58 GLY B N 1
ATOM 1540 C CA . GLY B 1 58 ? -3.473 -5.156 3.316 1 97 58 GLY B CA 1
ATOM 1541 C C . GLY B 1 58 ? -2.725 -4.461 4.438 1 97 58 GLY B C 1
ATOM 1542 O O . GLY B 1 58 ? -3.281 -3.6 5.125 1 97 58 GLY B O 1
ATOM 1543 N N . LEU B 1 59 ? -1.535 -4.855 4.629 1 96.06 59 LEU B N 1
ATOM 1544 C CA . LEU B 1 59 ? -0.706 -4.234 5.656 1 96.06 59 LEU B CA 1
ATOM 1545 C C . LEU B 1 59 ? -0.488 -2.756 5.359 1 96.06 59 LEU B C 1
ATOM 1547 O O . LEU B 1 59 ? -0.511 -1.925 6.27 1 96.06 59 LEU B O 1
ATOM 1551 N N . GLY B 1 60 ? -0.26 -2.473 4.074 1 95.69 60 GLY B N 1
ATOM 1552 C CA . GLY B 1 60 ? -0.148 -1.077 3.684 1 95.69 60 GLY B CA 1
ATOM 1553 C C . GLY B 1 60 ? -1.394 -0.269 3.992 1 95.69 60 GLY B C 1
ATOM 1554 O O . GLY B 1 60 ? -1.305 0.839 4.523 1 95.69 60 GLY B O 1
ATOM 1555 N N . LEU B 1 61 ? -2.512 -0.812 3.688 1 97.19 61 LEU B N 1
ATOM 1556 C CA . LEU B 1 61 ? -3.777 -0.159 4 1 97.19 61 LEU B CA 1
ATOM 1557 C C . LEU B 1 61 ? -3.941 0.016 5.504 1 97.19 61 LEU B C 1
ATOM 1559 O O . LEU B 1 61 ? -4.383 1.071 5.969 1 97.19 61 LEU B O 1
ATOM 1563 N N . ALA B 1 62 ? -3.611 -0.99 6.227 1 96.69 62 ALA B N 1
ATOM 1564 C CA . ALA B 1 62 ? -3.723 -0.92 7.68 1 96.69 62 ALA B CA 1
ATOM 1565 C C . ALA B 1 62 ? -2.828 0.179 8.25 1 96.69 62 ALA B C 1
ATOM 1567 O O . ALA B 1 62 ? -3.186 0.836 9.227 1 96.69 62 ALA B O 1
ATOM 1568 N N . ALA B 1 63 ? -1.639 0.308 7.664 1 95.62 63 ALA B N 1
ATOM 1569 C CA . ALA B 1 63 ? -0.745 1.379 8.094 1 95.62 63 ALA B CA 1
ATOM 1570 C C . ALA B 1 63 ? -1.42 2.742 7.969 1 95.62 63 ALA B C 1
ATOM 1572 O O . ALA B 1 63 ? -1.397 3.541 8.906 1 95.62 63 ALA B O 1
ATOM 1573 N N . ILE B 1 64 ? -1.998 3.012 6.84 1 96.5 64 ILE B N 1
ATOM 1574 C CA . ILE B 1 64 ? -2.74 4.25 6.633 1 96.5 64 ILE B CA 1
ATOM 1575 C C . ILE B 1 64 ? -3.9 4.328 7.621 1 96.5 64 ILE B C 1
ATOM 1577 O O . ILE B 1 64 ? -4.156 5.383 8.211 1 96.5 64 ILE B O 1
ATOM 1581 N N . GLY B 1 65 ? -4.57 3.211 7.82 1 97.81 65 GLY B N 1
ATOM 1582 C CA . GLY B 1 65 ? -5.711 3.156 8.719 1 97.81 65 GLY B CA 1
ATOM 1583 C C . GLY B 1 65 ? -5.363 3.537 10.148 1 97.81 65 GLY B C 1
ATOM 1584 O O . GLY B 1 65 ? -6.098 4.297 10.789 1 97.81 65 GLY B O 1
ATOM 1585 N N . VAL B 1 66 ? -4.285 3.035 10.633 1 97.06 66 VAL B N 1
ATOM 1586 C CA . VAL B 1 66 ? -3.852 3.334 11.992 1 97.06 66 VAL B CA 1
ATOM 1587 C C . VAL B 1 66 ? -3.588 4.832 12.133 1 97.06 66 VAL B C 1
ATOM 1589 O O . VAL B 1 66 ? -3.973 5.441 13.133 1 97.06 66 VAL B O 1
ATOM 1592 N N . VAL B 1 67 ? -2.99 5.441 11.148 1 96.56 67 VAL B N 1
ATOM 1593 C CA . VAL B 1 67 ? -2.668 6.863 11.211 1 96.56 67 VAL B CA 1
ATOM 1594 C C . VAL B 1 67 ? -3.949 7.688 11.094 1 96.56 67 VAL B C 1
ATOM 1596 O O . VAL B 1 67 ? -4.074 8.742 11.727 1 96.56 67 VAL B O 1
ATOM 1599 N N . LEU B 1 68 ? -4.891 7.195 10.281 1 98 68 LEU B N 1
ATOM 1600 C CA . LEU B 1 68 ? -6.191 7.848 10.195 1 98 68 LEU B CA 1
ATOM 1601 C C . LEU B 1 68 ? -6.875 7.871 11.562 1 98 68 LEU B C 1
ATOM 1603 O O . LEU B 1 68 ? -7.34 8.922 12.008 1 98 68 LEU B O 1
ATOM 1607 N N . ILE B 1 69 ? -6.895 6.773 12.234 1 98.19 69 ILE B N 1
ATOM 1608 C CA . ILE B 1 69 ? -7.574 6.66 13.516 1 98.19 69 ILE B CA 1
ATOM 1609 C C . ILE B 1 69 ? -6.848 7.512 14.562 1 98.19 69 ILE B C 1
ATOM 1611 O O . ILE B 1 69 ? -7.48 8.258 15.312 1 98.19 69 ILE B O 1
ATOM 1615 N N . ALA B 1 70 ? -5.523 7.465 14.586 1 97.38 70 ALA B N 1
ATOM 1616 C CA . ALA B 1 70 ? -4.746 8.281 15.516 1 97.38 70 ALA B CA 1
ATOM 1617 C C . ALA B 1 70 ? -4.934 9.766 15.219 1 97.38 70 ALA B C 1
ATOM 1619 O O . ALA B 1 70 ? -5.066 10.578 16.141 1 97.38 70 ALA B O 1
ATOM 1620 N N . GLY B 1 71 ? -4.945 10.086 13.938 1 96.19 71 GLY B N 1
ATOM 1621 C CA . GLY B 1 71 ? -5.09 11.477 13.531 1 96.19 71 GLY B CA 1
ATOM 1622 C C . GLY B 1 71 ? -6.473 12.039 13.805 1 96.19 71 GLY B C 1
ATOM 1623 O O . GLY B 1 71 ? -6.656 13.258 13.844 1 96.19 71 GLY B O 1
ATOM 1624 N N . ALA B 1 72 ? -7.406 11.195 14.016 1 97.06 72 ALA B N 1
ATOM 1625 C CA . ALA B 1 72 ? -8.773 11.641 14.273 1 97.06 72 ALA B CA 1
ATOM 1626 C C . ALA B 1 72 ? -8.867 12.367 15.609 1 97.06 72 ALA B C 1
ATOM 1628 O O . ALA B 1 72 ? -9.844 13.07 15.875 1 97.06 72 ALA B O 1
ATOM 1629 N N . ARG B 1 73 ? -7.879 12.258 16.469 1 96.56 73 ARG B N 1
ATOM 1630 C CA . ARG B 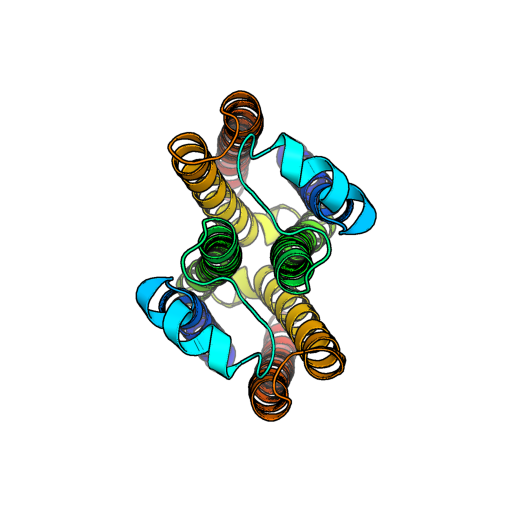1 73 ? -7.844 12.992 17.719 1 96.56 73 ARG B CA 1
ATOM 1631 C C . ARG B 1 73 ? -7.609 14.484 17.484 1 96.56 73 ARG B C 1
ATOM 1633 O O . ARG B 1 73 ? -7.922 15.312 18.344 1 96.56 73 ARG B O 1
ATOM 1640 N N . ASN B 1 74 ? -6.957 14.852 16.438 1 96.19 74 ASN B N 1
ATOM 1641 C CA . ASN B 1 74 ? -6.742 16.203 15.945 1 96.19 74 ASN B CA 1
ATOM 1642 C C . ASN B 1 74 ? -6.898 16.281 14.43 1 96.19 74 ASN B C 1
ATOM 1644 O O . ASN B 1 74 ? -5.934 16.562 13.719 1 96.19 74 ASN B O 1
ATOM 1648 N N . PRO B 1 75 ? -8.148 16.078 14.016 1 95.5 75 PRO B N 1
ATOM 1649 C CA . PRO B 1 75 ? -8.391 15.852 12.586 1 95.5 75 PRO B CA 1
ATOM 1650 C C . PRO B 1 75 ? -7.938 17.031 11.719 1 95.5 75 PRO B C 1
ATOM 1652 O O . PRO B 1 75 ? -7.457 16.828 10.602 1 95.5 75 PRO B O 1
ATOM 1655 N N . MET B 1 76 ? -7.957 18.266 12.211 1 94.25 76 MET B N 1
ATOM 1656 C CA . MET B 1 76 ? -7.602 19.438 11.414 1 94.25 76 MET B CA 1
ATOM 1657 C C . MET B 1 76 ? -6.098 19.484 11.156 1 94.25 76 MET B C 1
ATOM 1659 O O . MET B 1 76 ? -5.652 20.047 10.156 1 94.25 76 MET B O 1
ATOM 1663 N N . ARG B 1 77 ? -5.41 18.891 11.977 1 93.5 77 ARG B N 1
ATOM 1664 C CA . ARG B 1 77 ? -3.957 18.859 11.836 1 93.5 77 ARG B CA 1
ATOM 1665 C C . ARG B 1 77 ? -3.537 17.812 10.797 1 93.5 77 ARG B C 1
ATOM 1667 O O . ARG B 1 77 ? -2.545 18.016 10.094 1 93.5 77 ARG B O 1
ATOM 1674 N N . TYR B 1 78 ? -4.355 16.812 10.602 1 95.75 78 TYR B N 1
ATOM 1675 C CA . TYR B 1 78 ? -3.846 15.633 9.906 1 95.75 78 TYR B CA 1
ATOM 1676 C C . TYR B 1 78 ? -4.539 15.453 8.562 1 95.75 78 TYR B C 1
ATOM 1678 O O . TYR B 1 78 ? -3.99 14.836 7.645 1 95.75 78 TYR B O 1
ATOM 1686 N N . TYR B 1 79 ? -5.66 16.016 8.328 1 95.25 79 TYR B N 1
ATOM 1687 C CA . TYR B 1 79 ? -6.48 15.727 7.164 1 95.25 79 TYR B CA 1
ATOM 1688 C C . TYR B 1 79 ? -5.797 16.188 5.883 1 95.25 79 TYR B C 1
ATOM 1690 O O . TYR B 1 79 ? -5.93 15.555 4.836 1 95.25 79 TYR B O 1
ATOM 1698 N N . PRO B 1 80 ? -5.004 17.219 5.906 1 94.75 80 PRO B N 1
ATOM 1699 C CA . PRO B 1 80 ? -4.43 17.688 4.641 1 94.75 80 PRO B CA 1
ATOM 1700 C C . PRO B 1 80 ? -3.506 16.656 3.996 1 94.75 80 PRO B C 1
ATOM 1702 O O . PRO B 1 80 ? -3.344 16.641 2.773 1 94.75 80 PRO B O 1
ATOM 1705 N N . ALA B 1 81 ? -2.916 15.883 4.82 1 95.19 81 ALA B N 1
ATOM 1706 C CA . ALA B 1 81 ? -2.029 14.844 4.297 1 95.19 81 ALA B CA 1
ATOM 1707 C C . ALA B 1 81 ? -2.787 13.547 4.059 1 95.19 81 ALA B C 1
ATOM 1709 O O . ALA B 1 81 ? -2.592 12.883 3.039 1 95.19 81 ALA B O 1
ATOM 1710 N N . LEU B 1 82 ? -3.684 13.234 4.945 1 96.88 82 LEU B N 1
ATOM 1711 C CA . LEU B 1 82 ? -4.258 11.898 4.957 1 96.88 82 LEU B CA 1
ATOM 1712 C C . LEU B 1 82 ? -5.375 11.773 3.93 1 96.88 82 LEU B C 1
ATOM 1714 O O . LEU B 1 82 ? -5.559 10.711 3.33 1 96.88 82 LEU B O 1
ATOM 1718 N N . ILE B 1 83 ? -6.137 12.82 3.686 1 97.06 83 ILE B N 1
ATOM 1719 C CA . ILE B 1 83 ? -7.227 12.727 2.721 1 97.06 83 ILE B CA 1
ATOM 1720 C C . ILE B 1 83 ? -6.66 12.516 1.319 1 97.06 83 ILE B C 1
ATOM 1722 O O . ILE B 1 83 ? -7.102 11.625 0.591 1 97.06 83 ILE B O 1
ATOM 1726 N N . PRO B 1 84 ? -5.633 13.227 0.906 1 96.62 84 PRO B N 1
ATOM 1727 C CA . PRO B 1 84 ? -5.039 12.953 -0.404 1 96.62 84 PRO B CA 1
ATOM 1728 C C . PRO B 1 84 ? -4.492 11.531 -0.513 1 96.62 84 PRO B C 1
ATOM 1730 O O . PRO B 1 84 ? -4.625 10.891 -1.562 1 96.62 84 PRO B O 1
ATOM 1733 N N . VAL B 1 85 ? -3.873 11.016 0.541 1 95.94 85 VAL B N 1
ATOM 1734 C CA . VAL B 1 85 ? -3.379 9.641 0.514 1 95.94 85 VAL B CA 1
ATOM 1735 C C . VAL B 1 85 ? -4.539 8.68 0.276 1 95.94 85 VAL B C 1
ATOM 1737 O O . VAL B 1 85 ? -4.445 7.777 -0.56 1 95.94 85 VAL B O 1
ATOM 1740 N N . VAL B 1 86 ? -5.625 8.867 0.953 1 97.81 86 VAL B N 1
ATOM 1741 C CA . VAL B 1 86 ? -6.797 8.008 0.816 1 97.81 86 VAL B CA 1
ATOM 1742 C C . VAL B 1 86 ? -7.387 8.164 -0.583 1 97.81 86 VAL B C 1
ATOM 1744 O O . VAL B 1 86 ? -7.734 7.168 -1.228 1 97.81 86 VAL B O 1
ATOM 1747 N N . PHE B 1 87 ? -7.488 9.414 -1.072 1 98.12 87 PHE B N 1
ATOM 1748 C CA . PHE B 1 87 ? -8.07 9.656 -2.387 1 98.12 87 PHE B CA 1
ATOM 1749 C C . PHE B 1 87 ? -7.277 8.938 -3.473 1 98.12 87 PHE B C 1
ATOM 1751 O O . PHE B 1 87 ? -7.852 8.273 -4.332 1 98.12 87 PHE B O 1
ATOM 1758 N N . ILE B 1 88 ? -5.996 9.008 -3.445 1 97.5 88 ILE B N 1
ATOM 1759 C CA . ILE B 1 88 ? -5.156 8.367 -4.449 1 97.5 88 ILE B CA 1
ATOM 1760 C C . ILE B 1 88 ? -5.258 6.852 -4.32 1 97.5 88 ILE B C 1
ATOM 1762 O O . ILE B 1 88 ? -5.418 6.148 -5.316 1 97.5 88 ILE B O 1
ATOM 1766 N N . THR B 1 89 ? -5.215 6.363 -3.115 1 96.94 89 THR B N 1
ATOM 1767 C CA . THR B 1 89 ? -5.32 4.93 -2.855 1 96.94 89 THR B CA 1
ATOM 1768 C C . THR B 1 89 ? -6.633 4.379 -3.4 1 96.94 89 THR B C 1
ATOM 1770 O O . THR B 1 89 ? -6.641 3.385 -4.129 1 96.94 89 THR B O 1
ATOM 1773 N N . GLU B 1 90 ? -7.719 5.027 -3.109 1 98.25 90 GLU B N 1
ATOM 1774 C CA . GLU B 1 90 ? -9.039 4.57 -3.537 1 98.25 90 GLU B CA 1
ATOM 1775 C C . GLU B 1 90 ? -9.188 4.656 -5.055 1 98.25 90 GLU B C 1
ATOM 1777 O O . GLU B 1 90 ? -9.836 3.807 -5.668 1 98.25 90 GLU B O 1
ATOM 1782 N N . THR B 1 91 ? -8.656 5.66 -5.633 1 97.75 91 THR B N 1
ATOM 1783 C CA . THR B 1 91 ? -8.695 5.789 -7.086 1 97.75 91 THR B CA 1
ATOM 1784 C C . THR B 1 91 ? -7.934 4.641 -7.746 1 97.75 91 THR B C 1
ATOM 1786 O O . THR B 1 91 ? -8.43 4.031 -8.703 1 97.75 91 THR B O 1
ATOM 1789 N N . ILE B 1 92 ? -6.77 4.32 -7.203 1 96.25 92 ILE B N 1
ATOM 1790 C CA . ILE B 1 92 ? -5.957 3.221 -7.711 1 96.25 92 ILE B CA 1
ATOM 1791 C C . ILE B 1 92 ? -6.742 1.914 -7.617 1 96.25 92 ILE B C 1
ATOM 1793 O O . ILE B 1 92 ? -6.828 1.161 -8.594 1 96.25 92 ILE B O 1
ATOM 1797 N N . PHE B 1 93 ? -7.328 1.69 -6.492 1 96.69 93 PHE B N 1
ATOM 1798 C CA . PHE B 1 93 ? -8.062 0.448 -6.285 1 96.69 93 PHE B CA 1
ATOM 1799 C C . PHE B 1 93 ? -9.32 0.41 -7.148 1 96.69 93 PHE B C 1
ATOM 1801 O O . PHE B 1 93 ? -9.727 -0.658 -7.605 1 96.69 93 PHE B O 1
ATOM 1808 N N . GLY B 1 94 ? -9.93 1.539 -7.348 1 96.88 94 GLY B N 1
ATOM 1809 C CA . GLY B 1 94 ? -11.047 1.597 -8.281 1 96.88 94 GLY B CA 1
ATOM 1810 C C . GLY B 1 94 ? -10.656 1.235 -9.703 1 96.88 94 GLY B C 1
ATOM 1811 O O . GLY B 1 94 ? -11.344 0.452 -10.359 1 96.88 94 GLY B O 1
ATOM 1812 N N . ILE B 1 95 ? -9.578 1.809 -10.164 1 96.38 95 ILE B N 1
ATOM 1813 C CA . ILE B 1 95 ? -9.062 1.496 -11.492 1 96.38 95 ILE B CA 1
ATOM 1814 C C . ILE B 1 95 ? -8.711 0.011 -11.57 1 96.38 95 ILE B C 1
ATOM 1816 O O . ILE B 1 95 ? -9 -0.646 -12.578 1 96.38 95 ILE B O 1
ATOM 1820 N N . TRP B 1 96 ? -8.141 -0.508 -10.539 1 94.19 96 TRP B N 1
ATOM 1821 C CA . TRP B 1 96 ? -7.816 -1.929 -10.461 1 94.19 96 TRP B CA 1
ATOM 1822 C C . TRP B 1 96 ? -9.07 -2.783 -10.625 1 94.19 96 TRP B C 1
ATOM 1824 O O . TRP B 1 96 ? -9.047 -3.812 -11.305 1 94.19 96 TRP B O 1
ATOM 1834 N N . ASP B 1 97 ? -10.102 -2.402 -9.93 1 96.06 97 ASP B N 1
ATOM 1835 C CA . ASP B 1 97 ? -11.344 -3.168 -10.023 1 96.06 97 ASP B CA 1
ATOM 1836 C C . ASP B 1 97 ? -11.844 -3.238 -11.461 1 96.06 97 ASP B C 1
ATOM 1838 O O . ASP B 1 97 ? -12.32 -4.285 -11.906 1 96.06 97 ASP B O 1
ATOM 1842 N N . ILE B 1 98 ? -11.789 -2.15 -12.141 1 96.12 98 ILE B N 1
ATOM 1843 C CA . ILE B 1 98 ? -12.211 -2.113 -13.539 1 96.12 98 ILE B CA 1
ATOM 1844 C C . ILE B 1 98 ? -11.32 -3.031 -14.375 1 96.12 98 ILE B C 1
ATOM 1846 O O . ILE B 1 98 ? -11.812 -3.877 -15.117 1 96.12 98 ILE B O 1
ATOM 1850 N N . TYR B 1 99 ? -10.016 -2.939 -14.203 1 96.06 99 TYR B N 1
ATOM 1851 C CA . TYR B 1 99 ? -9.047 -3.764 -14.914 1 96.06 99 TYR B CA 1
ATOM 1852 C C . TYR B 1 99 ? -9.273 -5.242 -14.625 1 96.06 99 TYR B C 1
ATOM 1854 O O . TYR B 1 99 ? -9.281 -6.066 -15.539 1 96.06 99 TYR B O 1
ATOM 1862 N N . SER B 1 100 ? -9.391 -5.559 -13.367 1 94.12 100 SER B N 1
ATOM 1863 C CA . SER B 1 100 ? -9.531 -6.953 -12.961 1 94.12 100 SER B CA 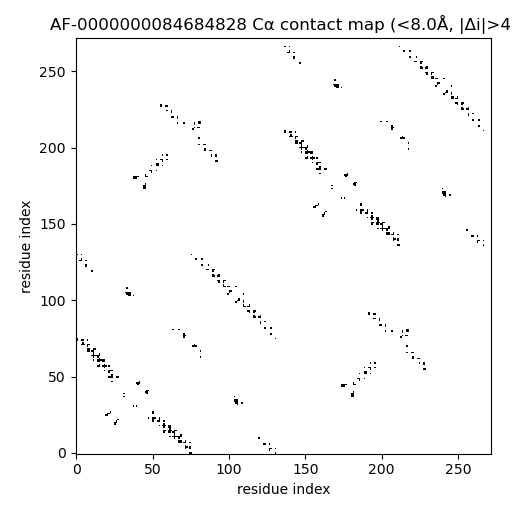1
ATOM 1864 C C . SER B 1 100 ? -10.82 -7.562 -13.508 1 94.12 100 SER B C 1
ATOM 1866 O O . SER B 1 100 ? -10.844 -8.734 -13.898 1 94.12 100 SER B O 1
ATOM 1868 N N . ALA B 1 101 ? -11.898 -6.766 -13.531 1 94.06 101 ALA B N 1
ATOM 1869 C CA . ALA B 1 101 ? -13.18 -7.223 -14.07 1 94.06 101 ALA B CA 1
ATOM 1870 C C . ALA B 1 101 ? -13.078 -7.516 -15.562 1 94.06 101 ALA B C 1
ATOM 1872 O O . ALA B 1 101 ? -13.711 -8.445 -16.062 1 94.06 101 ALA B O 1
ATOM 1873 N N . MET B 1 102 ? -12.336 -6.691 -16.25 1 95.12 102 MET B N 1
ATOM 1874 C CA . MET B 1 102 ? -12.172 -6.844 -17.688 1 95.12 102 MET B CA 1
ATOM 1875 C C . MET B 1 102 ? -11.273 -8.031 -18.016 1 95.12 102 MET B C 1
ATOM 1877 O O . MET B 1 102 ? -11.172 -8.438 -19.172 1 95.12 102 MET B O 1
ATOM 1881 N N . ASN B 1 103 ? -10.695 -8.594 -17.078 1 91.69 103 ASN B N 1
ATOM 1882 C CA . ASN B 1 103 ? -9.844 -9.766 -17.281 1 91.69 103 ASN B CA 1
ATOM 1883 C C . ASN B 1 103 ? -10.406 -10.992 -16.578 1 91.69 103 ASN B C 1
ATOM 1885 O O . ASN B 1 103 ? -11.531 -11.414 -16.859 1 91.69 103 ASN B O 1
ATOM 1889 N N . HIS B 1 104 ? -9.906 -11.484 -15.531 1 88.81 104 HIS B N 1
ATOM 1890 C CA . HIS B 1 104 ? -10.219 -12.82 -15.047 1 88.81 104 HIS B CA 1
ATOM 1891 C C . HIS B 1 104 ? -11.062 -12.766 -13.773 1 88.81 104 HIS B C 1
ATOM 1893 O O . HIS B 1 104 ? -11.594 -13.781 -13.328 1 88.81 104 HIS B O 1
ATOM 1899 N N . GLU B 1 105 ? -11.25 -11.586 -13.297 1 94.19 105 GLU B N 1
ATOM 1900 C CA . GLU B 1 105 ? -11.977 -11.516 -12.031 1 94.19 105 GLU B CA 1
ATOM 1901 C C . GLU B 1 105 ? -13.484 -11.523 -12.25 1 94.19 105 GLU B C 1
ATOM 1903 O O . GLU B 1 105 ? -13.969 -10.961 -13.234 1 94.19 105 GLU B O 1
ATOM 1908 N N . ASP B 1 106 ? -14.188 -12.141 -11.312 1 95.5 106 ASP B N 1
ATOM 1909 C CA . ASP B 1 106 ? -15.648 -12.109 -11.305 1 95.5 106 ASP B CA 1
ATOM 1910 C C . ASP B 1 106 ? -16.172 -10.672 -11.273 1 95.5 106 ASP B C 1
ATOM 1912 O O . ASP B 1 106 ? -15.789 -9.891 -10.398 1 95.5 106 ASP B O 1
ATOM 1916 N N . VAL B 1 107 ? -17.062 -10.336 -12.078 1 95.06 107 VAL B N 1
ATOM 1917 C CA . VAL B 1 107 ? -17.516 -8.969 -12.297 1 95.06 107 VAL B CA 1
ATOM 1918 C C . VAL B 1 107 ? -18.297 -8.484 -11.07 1 95.06 107 VAL B C 1
ATOM 1920 O O . VAL B 1 107 ? -18.219 -7.305 -10.703 1 95.06 107 VAL B O 1
ATOM 1923 N N . VAL B 1 108 ? -19 -9.32 -10.445 1 95.06 108 VAL B N 1
ATOM 1924 C CA .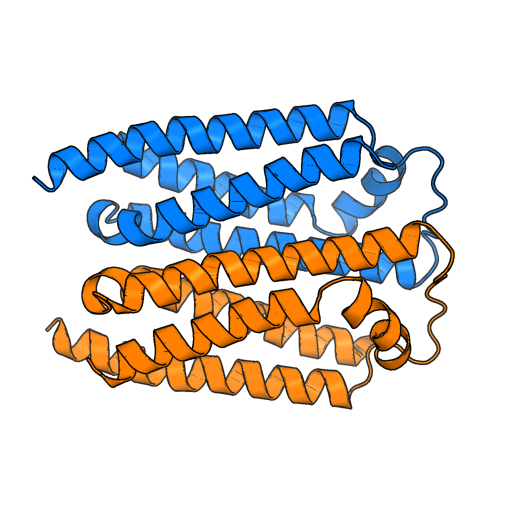 VAL B 1 108 ? -19.812 -8.938 -9.289 1 95.06 108 VAL B CA 1
ATOM 1925 C C . VAL B 1 108 ? -18.891 -8.484 -8.148 1 95.06 108 VAL B C 1
ATOM 1927 O O . VAL B 1 108 ? -19.156 -7.473 -7.5 1 95.06 108 VAL B O 1
ATOM 1930 N N . VAL B 1 109 ? -17.859 -9.227 -7.914 1 92.75 109 VAL B N 1
ATOM 1931 C CA . VAL B 1 109 ? -16.906 -8.891 -6.871 1 92.75 109 VAL B CA 1
ATOM 1932 C C . VAL B 1 109 ? -16.266 -7.535 -7.18 1 92.75 109 VAL B C 1
ATOM 1934 O O . VAL B 1 109 ? -16.172 -6.668 -6.309 1 92.75 109 VAL B O 1
ATOM 1937 N N . ALA B 1 110 ? -15.875 -7.344 -8.359 1 94.81 110 ALA B N 1
ATOM 1938 C CA . ALA B 1 110 ? -15.234 -6.105 -8.789 1 94.81 110 ALA B CA 1
ATOM 1939 C C . ALA B 1 110 ? -16.172 -4.918 -8.633 1 94.81 110 ALA B C 1
ATOM 1941 O O . ALA B 1 110 ? -15.766 -3.84 -8.195 1 94.81 110 ALA B O 1
ATOM 1942 N N . LEU B 1 111 ? -17.438 -5.078 -8.977 1 95.75 111 LEU B N 1
ATOM 1943 C CA . LEU B 1 111 ? -18.422 -3.996 -8.914 1 95.75 111 LEU B CA 1
ATOM 1944 C C . LEU B 1 111 ? -18.688 -3.6 -7.465 1 95.75 111 LEU B C 1
ATOM 1946 O O . LEU B 1 111 ? -18.812 -2.412 -7.152 1 95.75 111 LEU B O 1
ATOM 1950 N N . ILE B 1 112 ? -18.797 -4.59 -6.586 1 95.38 112 ILE B N 1
ATOM 1951 C CA . ILE B 1 112 ? -19.031 -4.312 -5.172 1 95.38 112 ILE B CA 1
ATOM 1952 C C . ILE B 1 112 ? -17.891 -3.467 -4.613 1 95.38 112 ILE B C 1
ATOM 1954 O O . ILE B 1 112 ? -18.141 -2.453 -3.949 1 95.38 112 ILE B O 1
ATOM 1958 N N . THR B 1 113 ? -16.688 -3.867 -4.879 1 95.69 113 THR B N 1
ATOM 1959 C CA . THR B 1 113 ? -15.539 -3.131 -4.352 1 95.69 113 THR B CA 1
ATOM 1960 C C . THR B 1 113 ? -15.438 -1.755 -5.004 1 95.69 113 THR B C 1
ATOM 1962 O O . THR B 1 113 ? -15.094 -0.774 -4.34 1 95.69 113 THR B O 1
ATOM 1965 N N . LEU B 1 114 ? -15.797 -1.681 -6.27 1 97.44 114 LEU B N 1
ATOM 1966 C CA . LEU B 1 114 ? -15.766 -0.4 -6.969 1 97.44 114 LEU B CA 1
ATOM 1967 C C . LEU B 1 114 ? -16.734 0.591 -6.324 1 97.44 114 LEU B C 1
ATOM 1969 O O . LEU B 1 114 ? -16.391 1.758 -6.121 1 97.44 114 LEU B O 1
ATOM 1973 N N . VAL B 1 115 ? -17.891 0.118 -6.004 1 98 115 VAL B N 1
ATOM 1974 C CA . VAL B 1 115 ? -18.891 0.969 -5.359 1 98 115 VAL B CA 1
ATOM 1975 C C . VAL B 1 115 ? -18.344 1.482 -4.027 1 98 115 VAL B C 1
ATOM 1977 O O . VAL B 1 115 ? -18.547 2.65 -3.68 1 98 115 VAL B O 1
ATOM 1980 N N . ILE B 1 116 ? -17.656 0.639 -3.27 1 97.88 116 ILE B N 1
ATOM 1981 C CA . ILE B 1 116 ? -17.094 1.021 -1.983 1 97.88 116 ILE B CA 1
ATOM 1982 C C . ILE B 1 116 ? -16.062 2.129 -2.188 1 97.88 116 ILE B C 1
ATOM 1984 O O . ILE B 1 116 ? -16.031 3.111 -1.442 1 97.88 116 ILE B O 1
ATOM 1988 N N . HIS B 1 117 ? -15.219 1.98 -3.217 1 98.06 117 HIS B N 1
ATOM 1989 C CA . HIS B 1 117 ? -14.234 3.016 -3.502 1 98.06 117 HIS B CA 1
ATOM 1990 C C . HIS B 1 117 ? -14.906 4.348 -3.809 1 98.06 117 HIS B C 1
ATOM 1992 O O . HIS B 1 117 ? -14.469 5.398 -3.326 1 98.06 117 HIS B O 1
ATOM 1998 N N . VAL B 1 118 ? -15.945 4.336 -4.59 1 97.94 118 VAL B N 1
ATOM 1999 C CA . VAL B 1 118 ? -16.656 5.551 -4.969 1 97.94 118 VAL B CA 1
ATOM 2000 C C . VAL B 1 118 ? -17.266 6.195 -3.729 1 97.94 118 VAL B C 1
ATOM 2002 O O . VAL B 1 118 ? -17.219 7.418 -3.564 1 97.94 118 VAL B O 1
ATOM 2005 N N . ILE B 1 119 ? -17.812 5.414 -2.824 1 98.44 119 ILE B N 1
ATOM 2006 C CA . ILE B 1 119 ? -18.422 5.922 -1.602 1 98.44 119 ILE B CA 1
ATOM 2007 C C . ILE B 1 119 ? -17.359 6.613 -0.747 1 98.44 119 ILE B C 1
ATOM 2009 O O . ILE B 1 119 ? -17.594 7.715 -0.239 1 98.44 119 ILE B O 1
ATOM 2013 N N . ILE B 1 120 ? -16.203 5.996 -0.583 1 98.44 120 ILE B N 1
ATOM 2014 C CA . ILE B 1 120 ? -15.141 6.555 0.243 1 98.44 120 ILE B CA 1
ATOM 2015 C C . ILE B 1 120 ? -14.648 7.867 -0.367 1 98.44 120 ILE B C 1
ATOM 2017 O O . ILE B 1 120 ? -14.461 8.859 0.344 1 98.44 120 ILE B O 1
ATOM 2021 N N . ILE B 1 121 ? -14.508 7.914 -1.673 1 98.38 121 ILE B N 1
ATOM 2022 C CA . ILE B 1 121 ? -14.047 9.125 -2.344 1 98.38 121 ILE B CA 1
ATOM 2023 C C . ILE B 1 121 ? -15.102 10.219 -2.221 1 98.38 121 ILE B C 1
ATOM 2025 O O . ILE B 1 121 ? -14.781 11.352 -1.862 1 98.38 121 ILE B O 1
ATOM 2029 N N . ALA B 1 122 ? -16.359 9.914 -2.455 1 98.31 122 ALA B N 1
ATOM 2030 C CA . ALA B 1 122 ? -17.438 10.898 -2.412 1 98.31 122 ALA B CA 1
ATOM 2031 C C . ALA B 1 122 ? -17.594 11.477 -1.009 1 98.31 122 ALA B C 1
ATOM 2033 O O . ALA B 1 122 ? -17.688 12.695 -0.839 1 98.31 122 ALA B O 1
ATOM 2034 N N . THR B 1 123 ? -17.578 10.633 -0.001 1 98.19 123 THR B N 1
ATOM 2035 C CA . THR B 1 123 ? -17.719 11.109 1.369 1 98.19 123 THR B CA 1
ATOM 2036 C C . THR B 1 123 ? -16.484 11.867 1.812 1 98.19 123 THR B C 1
ATOM 2038 O O . THR B 1 123 ? -16.562 12.836 2.572 1 98.19 123 THR B O 1
ATOM 2041 N N . GLY B 1 124 ? -15.344 11.359 1.35 1 97.94 124 GLY B N 1
ATOM 2042 C CA . GLY B 1 124 ? -14.102 12.07 1.619 1 97.94 124 GLY B CA 1
ATOM 2043 C C . GLY B 1 124 ? -14.094 13.484 1.058 1 97.94 124 GLY B C 1
ATOM 2044 O O . GLY B 1 124 ? -13.594 14.406 1.695 1 97.94 124 GLY B O 1
ATOM 2045 N N . LEU B 1 125 ? -14.656 13.68 -0.132 1 97.75 125 LEU B N 1
ATOM 2046 C CA . LEU B 1 125 ? -14.734 15 -0.748 1 97.75 125 LEU B CA 1
ATOM 2047 C C . LEU B 1 125 ? -15.602 15.938 0.088 1 97.75 125 LEU B C 1
ATOM 2049 O O . LEU B 1 125 ? -15.281 17.109 0.247 1 97.75 125 LEU B O 1
ATOM 2053 N N . VAL B 1 126 ? -16.625 15.453 0.643 1 97.31 126 VAL B N 1
ATOM 2054 C CA . VAL B 1 126 ? -17.531 16.25 1.457 1 97.31 126 VAL B CA 1
ATOM 2055 C C . VAL B 1 126 ? -16.812 16.734 2.719 1 97.31 126 VAL B C 1
ATOM 2057 O O . VAL B 1 126 ? -16.828 17.922 3.033 1 97.31 126 VAL B O 1
ATOM 2060 N N . VAL B 1 127 ? -16.125 15.82 3.377 1 97.06 127 VAL B N 1
ATOM 2061 C CA . VAL B 1 127 ? -15.484 16.203 4.629 1 97.06 127 VAL B CA 1
ATOM 2062 C C . VAL B 1 127 ? -14.281 17.109 4.34 1 97.06 127 VAL B C 1
ATOM 2064 O O . VAL B 1 127 ? -13.945 17.984 5.137 1 97.06 127 VAL B O 1
ATOM 2067 N N . TRP B 1 128 ? -13.656 16.891 3.246 1 96.25 128 TRP B N 1
ATOM 2068 C CA . TRP B 1 128 ? -12.539 17.75 2.842 1 96.25 128 TRP B CA 1
ATOM 2069 C C . TRP B 1 128 ? -13.008 19.188 2.637 1 96.25 128 TRP B C 1
ATOM 2071 O O . TRP B 1 128 ? -12.391 20.125 3.15 1 96.25 128 TRP B O 1
ATOM 2081 N N . LYS B 1 129 ? -14.031 19.359 1.917 1 96.38 129 LYS B N 1
ATOM 2082 C CA . LYS B 1 129 ? -14.586 20.688 1.658 1 96.38 129 LYS B CA 1
ATOM 2083 C C . LYS B 1 129 ? -14.977 21.391 2.959 1 96.38 129 LYS B C 1
ATOM 2085 O O . LYS B 1 129 ? -14.68 22.562 3.146 1 96.38 129 LYS B O 1
ATOM 2090 N N . ASN B 1 130 ? -15.594 20.672 3.814 1 96.19 130 ASN B N 1
ATOM 2091 C CA . ASN B 1 130 ? -15.992 21.234 5.102 1 96.19 130 ASN B CA 1
ATOM 2092 C C . ASN B 1 130 ? -14.781 21.625 5.945 1 96.19 130 ASN B C 1
ATOM 2094 O O . ASN B 1 130 ? -14.797 22.656 6.617 1 96.19 130 ASN B O 1
ATOM 2098 N N . ALA B 1 131 ? -13.805 20.797 5.922 1 95.31 131 ALA B N 1
ATOM 2099 C CA . ALA B 1 131 ? -12.586 21.078 6.68 1 95.31 131 ALA B CA 1
ATOM 2100 C C . ALA B 1 131 ? -11.906 22.344 6.148 1 95.31 131 ALA B C 1
ATOM 2102 O O . ALA B 1 131 ? -11.453 23.188 6.922 1 95.31 131 ALA B O 1
ATOM 2103 N N . LYS B 1 132 ? -11.852 22.469 4.867 1 93.94 132 LYS B N 1
ATOM 2104 C CA . LYS B 1 132 ? -11.227 23.625 4.246 1 93.94 132 LYS B CA 1
ATOM 2105 C C . LYS B 1 132 ? -11.977 24.906 4.598 1 93.94 132 LYS B C 1
ATOM 2107 O O . LYS B 1 132 ? -11.359 25.953 4.793 1 93.94 132 LYS B O 1
ATOM 2112 N N . ALA B 1 133 ? -13.18 24.797 4.703 1 93.25 133 ALA B N 1
ATOM 2113 C CA . ALA B 1 133 ? -14.008 25.953 5.039 1 93.25 133 ALA B CA 1
ATOM 2114 C C . ALA B 1 133 ? -13.727 26.422 6.457 1 93.25 133 ALA B C 1
ATOM 2116 O O . ALA B 1 133 ? -13.891 27.609 6.762 1 93.25 133 ALA B O 1
ATOM 2117 N N . LEU B 1 134 ? -13.297 25.531 7.281 1 89.38 134 LEU B N 1
ATOM 2118 C CA . LEU B 1 134 ? -13.016 25.875 8.672 1 89.38 134 LEU B CA 1
ATOM 2119 C C . LEU B 1 134 ? -11.633 26.484 8.812 1 89.38 134 LEU B C 1
ATOM 2121 O O . LEU B 1 134 ? -11.32 27.109 9.828 1 89.38 134 LEU B O 1
ATOM 2125 N N . GLU B 1 135 ? -10.727 26.203 7.961 1 85.12 135 GLU B N 1
ATOM 2126 C CA . GLU B 1 135 ? -9.391 26.781 8 1 85.12 135 GLU B CA 1
ATOM 2127 C C . GLU B 1 135 ? -9.406 28.25 7.586 1 85.12 135 GLU B C 1
ATOM 2129 O O . GLU B 1 135 ? -8.492 29.016 7.926 1 85.12 135 GLU B O 1
ATOM 2134 N N . VAL B 1 136 ? -10.438 28.672 6.906 1 71.69 136 VAL B N 1
ATOM 2135 C CA . VAL B 1 136 ? -10.586 30.062 6.508 1 71.69 136 VAL B CA 1
ATOM 2136 C C . VAL B 1 136 ? -11.383 30.828 7.57 1 71.69 136 VAL B C 1
ATOM 2138 O O . VAL B 1 136 ? -12.266 30.25 8.219 1 71.69 136 VAL B O 1
#

Sequence (272 aa):
MKGLKVWMVGVGIFYILNLVLLWPSLWGPQVPLMYPGVELYQDEVIFQLLLDAWLIVGLGLAAIGVVLIAGARNPMRYYPALIPVVFITETIFGIWDIYSAMNHEDVVVALITLVIHVIIIATGLVVWKNAKALEVMKGLKVWMVGVGIFYILNLVLLWPSLWGPQVPLMYPGVELYQDEVIFQLLLDAWLIVGLGLAAIGVVLIAGARNPMRYYPALIPVVFITETIFGIWDIYSAMNHEDVVVALITLVIHVIIIATGLVVWKNAKALEV

Secondary structure (DSSP, 8-state):
-HHHHHHHHHHHHHHHHHHHHTSHHHHGGGHHHHSTT----TTSHHHHHHHHHHHHHHHHHHHHHHHHHHHTTSHHHHHHHHHHHHHHHHHHHHHHHHHHHHTTS-HHHHHHHHHHHHHHHHHHHHHHHHHHHHH-/-HHHHHHHHHHHHHHHHHHHHTSHHHHGGGHHHHSTT----TTSHHHHHHHHHHHHHHHHHHHHHHHHHHHTTSHHHHHHHHHHHHHHHHHHHHHHHHHHHHTTS-HHHHHHHHHHHHHHHHHHHHHHHHHHHHH-

Radius of gyration: 19.04 Å; Cα contacts (8 Å, |Δi|>4): 338; chains: 2; bounding box: 41×56×40 Å

pLDDT: mean 96.07, std 3.04, range [71.19, 98.62]

Foldseek 3Di:
DVLLLVLLQVQLVVLLVQLVCLQCVNVLVCVCVFQPPDDQVSVDVSNVVVSVVSNVVSVVSNVLSVVSNVCSVPRLVPLVPSLVVLLVVLVVLLVVLVVVVVDRGPNVVSVVSNVVSVVSNVSSVVVVVVSVVVVD/DVLLLVLLLVQLVVLLVQLVCLQCVNVVVCVCVFFPPDDQVSVDVSNVVVSVVSNVVSVVSNVLSVVSNVCSVPSLVPLVPSLVVLLVVLVVLLVVLVVSVVPGTPNVVSVVSNVVSVVSNVSSVVVVVVSVVVVD

Solvent-accessible surface area (backbone atoms only — not comparable to full-atom values): 13475 Å² total; per-residue (Å²): 110,65,63,42,25,52,48,29,36,53,54,11,50,52,24,41,49,42,27,59,56,28,31,50,89,62,27,55,79,46,49,59,69,41,25,63,93,56,75,56,54,79,91,41,68,48,32,54,52,37,38,49,39,42,31,51,44,14,49,51,39,22,36,50,11,53,51,30,42,62,31,33,80,48,37,85,66,29,43,80,51,49,49,55,42,49,45,46,44,34,49,51,53,32,54,45,25,56,54,40,33,76,49,67,32,39,52,66,63,26,50,55,54,32,52,50,30,51,50,54,46,55,53,47,50,54,37,47,53,55,51,55,56,64,77,98,109,66,64,43,26,52,49,30,37,52,54,11,50,51,24,40,49,42,28,60,56,29,31,51,88,62,27,54,79,47,48,59,70,40,26,66,93,56,76,56,54,77,88,42,67,48,31,53,52,37,36,49,39,43,30,49,45,15,49,48,38,24,36,52,10,52,51,29,41,63,30,32,79,46,38,84,65,28,44,80,50,50,49,56,41,50,48,47,46,35,50,50,51,32,53,46,26,55,54,38,35,75,57,62,32,40,52,67,63,25,50,56,54,31,51,50,30,51,50,53,46,56,54,48,51,54,38,48,54,55,52,55,58,66,77,99

Nearest PDB structures (foldseek):
  8a3k-assembly1_UNK  TM=3.882E-01  e=4.451E+00  synthetic construct
  8a3k-assembly1_UNK  TM=6.454E-01  e=5.963E+00  synthetic construct

Organism: NCBI:txid1198232

InterPro domains:
  IPR009310 BphX-like [PF06139] (1-132)